Protein AF-0000000080272456 (afdb_homodimer)

Solvent-accessible surface area (backbone atoms only — not comparable to full-atom values): 16401 Å² total; per-residue (Å²): 129,88,60,79,53,85,72,34,62,68,50,50,48,45,56,34,38,53,51,48,50,50,52,50,45,55,60,30,48,78,70,74,44,48,72,68,50,46,54,54,48,49,52,36,72,76,47,64,51,42,34,67,66,54,51,23,65,75,66,70,46,50,69,68,59,46,51,52,45,49,52,51,38,36,74,72,49,28,35,47,78,40,64,33,89,87,44,72,88,38,55,24,37,32,67,32,74,63,33,56,55,41,52,60,54,54,49,49,53,51,51,52,49,50,52,44,41,44,60,96,55,52,74,65,56,50,52,52,50,48,51,51,47,52,51,27,36,50,37,44,53,55,49,54,50,53,53,72,74,100,130,87,61,79,54,84,72,34,63,66,49,50,48,44,56,33,37,54,51,48,51,49,51,51,45,57,61,30,48,78,70,75,45,49,70,70,51,47,54,53,49,50,52,36,72,74,47,62,52,41,34,69,66,54,51,23,66,75,68,71,46,52,68,68,59,47,50,52,45,50,53,52,38,35,75,72,49,27,34,46,79,42,65,34,89,86,44,72,87,39,54,24,39,31,66,31,73,64,33,55,55,42,50,60,54,53,48,49,52,49,50,52,50,50,51,43,42,44,60,95,54,53,72,66,56,47,52,51,50,50,51,50,45,52,53,26,36,51,37,44,53,56,49,54,50,53,54,71,74,100

Structure (mmCIF, N/CA/C/O backbone):
data_AF-0000000080272456-model_v1
#
loop_
_entity.id
_entity.type
_entity.pdbx_description
1 polymer 'HTH marR-type domain-containing protein'
#
loop_
_atom_site.group_PDB
_atom_site.id
_atom_site.type_symbol
_atom_site.label_atom_id
_atom_site.label_alt_id
_atom_site.label_comp_id
_atom_site.label_asym_id
_atom_site.label_entity_id
_atom_site.label_seq_id
_atom_site.pdbx_PDB_ins_code
_atom_site.Cartn_x
_atom_site.Cartn_y
_atom_site.Cartn_z
_atom_site.occupancy
_atom_site.B_iso_or_equiv
_atom_site.auth_seq_id
_atom_site.auth_comp_id
_atom_site.auth_asym_id
_atom_site.auth_atom_id
_atom_site.pdbx_PDB_model_num
ATOM 1 N N . MET A 1 1 ? 12.953 -17.312 -16.797 1 29.25 1 MET A N 1
ATOM 2 C CA . MET A 1 1 ? 11.648 -16.844 -17.281 1 29.25 1 MET A CA 1
ATOM 3 C C . MET A 1 1 ? 11.219 -15.586 -16.531 1 29.25 1 MET A C 1
ATOM 5 O O . MET A 1 1 ? 11.039 -15.602 -15.32 1 29.25 1 MET A O 1
ATOM 9 N N . MET A 1 2 ? 11.773 -14.492 -16.609 1 38.97 2 MET A N 1
ATOM 10 C CA . MET A 1 2 ? 11.617 -13.102 -16.188 1 38.97 2 MET A CA 1
ATOM 11 C C . MET A 1 2 ? 10.141 -12.742 -16.062 1 38.97 2 MET A C 1
ATOM 13 O O . MET A 1 2 ? 9.406 -12.719 -17.047 1 38.97 2 MET A O 1
ATOM 17 N N . GLY A 1 3 ? 9.336 -13.398 -15.172 1 48.38 3 GLY A N 1
ATOM 18 C CA . GLY A 1 3 ? 7.902 -13.57 -14.992 1 48.38 3 GLY A CA 1
ATOM 19 C C . GLY A 1 3 ? 7.109 -12.312 -15.289 1 48.38 3 GLY A C 1
ATOM 20 O O . GLY A 1 3 ? 7.684 -11.234 -15.461 1 48.38 3 GLY A O 1
ATOM 21 N N . ASN A 1 4 ? 5.734 -12.492 -16.078 1 63.94 4 ASN A N 1
ATOM 22 C CA . ASN A 1 4 ? 4.66 -11.656 -16.578 1 63.94 4 ASN A CA 1
ATOM 23 C C . ASN A 1 4 ? 4.371 -10.484 -15.641 1 63.94 4 ASN A C 1
ATOM 25 O O . ASN A 1 4 ? 3.777 -9.484 -16.047 1 63.94 4 ASN A O 1
ATOM 29 N N . GLU A 1 5 ? 5.215 -10.516 -14.594 1 66.88 5 GLU A N 1
ATOM 30 C CA . GLU A 1 5 ? 4.902 -9.477 -13.609 1 66.88 5 GLU A CA 1
ATOM 31 C C . GLU A 1 5 ? 5.477 -8.125 -14.039 1 66.88 5 GLU A C 1
ATOM 33 O O . GLU A 1 5 ? 4.938 -7.078 -13.68 1 66.88 5 GLU A O 1
ATOM 38 N N . GLU A 1 6 ? 6.52 -8.18 -14.852 1 71.25 6 GLU A N 1
ATOM 39 C CA . GLU A 1 6 ? 7.184 -6.961 -15.289 1 71.25 6 GLU A CA 1
ATOM 40 C C . GLU A 1 6 ? 6.281 -6.141 -16.203 1 71.25 6 GLU A C 1
ATOM 42 O O . GLU A 1 6 ? 6.539 -4.957 -16.438 1 71.25 6 GLU A O 1
ATOM 47 N N . MET A 1 7 ? 5.254 -6.797 -16.516 1 77.19 7 MET A N 1
ATOM 48 C CA . MET A 1 7 ? 4.379 -6.094 -17.453 1 77.19 7 MET A CA 1
ATOM 49 C C . MET A 1 7 ? 3.062 -5.715 -16.781 1 77.19 7 MET A C 1
ATOM 51 O O . MET A 1 7 ? 2.186 -5.125 -17.406 1 77.19 7 MET A O 1
ATOM 55 N N . TRP A 1 8 ? 2.986 -6.023 -15.531 1 85.69 8 TRP A N 1
ATOM 56 C CA . TRP A 1 8 ? 1.73 -5.754 -14.836 1 85.69 8 TRP A CA 1
ATOM 57 C C . TRP A 1 8 ? 1.767 -4.395 -14.148 1 85.69 8 TRP A C 1
ATOM 59 O O . TRP A 1 8 ? 2.678 -4.109 -13.367 1 85.69 8 TRP A O 1
ATOM 69 N N . ILE A 1 9 ? 0.787 -3.564 -14.445 1 90.94 9 ILE A N 1
ATOM 70 C CA . ILE A 1 9 ? 0.637 -2.25 -13.828 1 90.94 9 ILE A CA 1
ATOM 71 C C . ILE A 1 9 ? 0.556 -2.398 -12.312 1 90.94 9 ILE A C 1
ATOM 73 O O . ILE A 1 9 ? 1.263 -1.706 -11.578 1 90.94 9 ILE A O 1
ATOM 77 N N . GLY A 1 10 ? -0.283 -3.344 -11.922 1 90.88 10 GLY A N 1
ATOM 78 C CA . GLY A 1 10 ? -0.512 -3.553 -10.5 1 90.88 10 GLY A CA 1
ATOM 79 C C . GLY A 1 10 ? 0.751 -3.906 -9.742 1 90.88 10 GLY A C 1
ATOM 80 O O . GLY A 1 10 ? 0.95 -3.451 -8.609 1 90.88 10 GLY A O 1
ATOM 81 N N . TYR A 1 11 ? 1.575 -4.605 -10.367 1 86.31 11 TYR A N 1
ATOM 82 C CA . TYR A 1 11 ? 2.818 -5.031 -9.734 1 86.31 11 TYR A CA 1
ATOM 83 C C . TYR A 1 11 ? 3.719 -3.834 -9.445 1 86.31 11 TYR A C 1
ATOM 85 O O . TYR A 1 11 ? 4.16 -3.641 -8.312 1 86.31 11 TYR A O 1
ATOM 93 N N . TRP A 1 12 ? 3.936 -3.014 -10.352 1 88.62 12 TRP A N 1
ATOM 94 C CA . TRP A 1 12 ? 4.848 -1.883 -10.219 1 88.62 12 TRP A CA 1
ATOM 95 C C . TRP A 1 12 ? 4.246 -0.801 -9.328 1 88.62 12 TRP A C 1
ATOM 97 O O . TRP A 1 12 ? 4.961 -0.154 -8.555 1 88.62 12 TRP A O 1
ATOM 107 N N . LEU A 1 13 ? 2.975 -0.608 -9.43 1 92.94 13 LEU A N 1
ATOM 108 C CA . LEU A 1 13 ? 2.307 0.329 -8.531 1 92.94 13 LEU A CA 1
ATOM 109 C C . LEU A 1 13 ? 2.49 -0.086 -7.078 1 92.94 13 LEU A C 1
ATOM 111 O O . LEU A 1 13 ? 2.924 0.718 -6.25 1 92.94 13 LEU A O 1
ATOM 115 N N . THR A 1 14 ? 2.225 -1.341 -6.824 1 91 14 THR A N 1
ATOM 116 C CA . THR A 1 14 ? 2.293 -1.853 -5.461 1 91 14 THR A CA 1
ATOM 117 C C . THR A 1 14 ? 3.727 -1.819 -4.941 1 91 14 THR A C 1
ATOM 119 O O . THR A 1 14 ? 3.977 -1.375 -3.818 1 91 14 THR A O 1
ATOM 122 N N . LYS A 1 15 ? 4.629 -2.262 -5.754 1 88.25 15 LYS A N 1
ATOM 123 C CA . LYS A 1 15 ? 6.039 -2.281 -5.371 1 88.25 15 LYS A CA 1
ATOM 124 C C . LYS A 1 15 ? 6.547 -0.875 -5.074 1 88.25 15 LYS A C 1
ATOM 126 O O . LYS A 1 15 ? 7.266 -0.663 -4.094 1 88.25 15 LYS A O 1
ATOM 131 N N . SER A 1 16 ? 6.23 0.117 -5.855 1 91.88 16 SER A N 1
ATOM 132 C CA . SER A 1 16 ? 6.68 1.497 -5.707 1 91.88 16 SER A CA 1
ATOM 133 C C . SER A 1 16 ? 6.07 2.148 -4.473 1 91.88 16 SER A C 1
ATOM 135 O O . SER A 1 16 ? 6.762 2.846 -3.725 1 91.88 16 SER A O 1
ATOM 137 N N . VAL A 1 17 ? 4.797 1.893 -4.258 1 93.38 17 VAL A N 1
ATOM 138 C CA . VAL A 1 17 ? 4.113 2.484 -3.113 1 93.38 17 VAL A CA 1
ATOM 139 C C . VAL A 1 17 ? 4.684 1.912 -1.817 1 93.38 17 VAL A C 1
ATOM 141 O O . VAL A 1 17 ? 4.812 2.625 -0.82 1 93.38 17 VAL A O 1
ATOM 144 N N . ARG A 1 18 ? 4.984 0.665 -1.835 1 89.19 18 ARG A N 1
ATOM 145 C CA . ARG A 1 18 ? 5.59 0.055 -0.656 1 89.19 18 ARG A CA 1
ATOM 146 C C . ARG A 1 18 ? 6.875 0.778 -0.265 1 89.19 18 ARG A C 1
ATOM 148 O O . ARG A 1 18 ? 7.078 1.101 0.907 1 89.19 18 ARG A O 1
ATOM 155 N N . LEU A 1 19 ? 7.652 0.993 -1.223 1 89.19 19 LEU A N 1
ATOM 156 C CA . LEU A 1 19 ? 8.914 1.684 -0.97 1 89.19 19 LEU A CA 1
ATOM 157 C C . LEU A 1 19 ? 8.664 3.135 -0.573 1 89.19 19 LEU A C 1
ATOM 159 O O . LEU A 1 19 ? 9.344 3.668 0.304 1 89.19 19 LEU A O 1
ATOM 163 N N . LEU A 1 20 ? 7.75 3.725 -1.224 1 91.62 20 LEU A N 1
ATOM 164 C CA . LEU A 1 20 ? 7.383 5.105 -0.925 1 91.62 20 LEU A CA 1
ATOM 165 C C . LEU A 1 20 ? 6.949 5.246 0.531 1 91.62 20 LEU A C 1
ATOM 167 O O . LEU A 1 20 ? 7.391 6.168 1.226 1 91.62 20 LEU A O 1
ATOM 171 N N . ASN A 1 21 ? 6.156 4.352 0.953 1 91.06 21 ASN A N 1
ATOM 172 C CA . ASN A 1 21 ? 5.676 4.383 2.33 1 91.06 21 ASN A CA 1
ATOM 173 C C . ASN A 1 21 ? 6.809 4.145 3.324 1 91.06 21 ASN A C 1
ATOM 175 O O . ASN A 1 21 ? 6.848 4.77 4.387 1 91.06 21 ASN A O 1
ATOM 179 N N . LYS A 1 22 ? 7.637 3.309 2.98 1 89.44 22 LYS A N 1
ATOM 180 C CA . LYS A 1 22 ? 8.805 3.094 3.83 1 89.44 22 LYS A CA 1
ATOM 181 C C . LYS A 1 22 ? 9.648 4.363 3.936 1 89.44 22 LYS A C 1
ATOM 183 O O . LYS A 1 22 ? 10.109 4.719 5.023 1 89.44 22 LYS A O 1
ATOM 188 N N . PHE A 1 23 ? 9.875 5 2.82 1 88.94 23 PHE A N 1
ATOM 189 C CA . PHE A 1 23 ? 10.625 6.25 2.77 1 88.94 23 PHE A CA 1
ATOM 190 C C . PHE A 1 23 ? 9.953 7.316 3.631 1 88.94 23 PHE A C 1
ATOM 192 O O . PHE A 1 23 ? 10.625 8.008 4.402 1 88.94 23 PHE A O 1
ATOM 199 N N . HIS A 1 24 ? 8.688 7.363 3.514 1 90.25 24 HIS A N 1
ATOM 200 C CA . HIS A 1 24 ? 7.895 8.305 4.301 1 90.25 24 HIS A CA 1
ATOM 201 C C . HIS A 1 24 ? 8 8 5.793 1 90.25 24 HIS A C 1
ATOM 203 O O . HIS A 1 24 ? 8.258 8.898 6.598 1 90.25 24 HIS A O 1
ATOM 209 N N . ASP A 1 25 ? 7.875 6.777 6.145 1 90.81 25 ASP A N 1
ATOM 210 C CA . ASP A 1 25 ? 7.914 6.352 7.539 1 90.81 25 ASP A CA 1
ATOM 211 C C . ASP A 1 25 ? 9.281 6.633 8.164 1 90.81 25 ASP A C 1
ATOM 213 O O . ASP A 1 25 ? 9.367 7.059 9.32 1 90.81 25 ASP A O 1
ATOM 217 N N . ASN A 1 26 ? 10.25 6.383 7.395 1 89.44 26 ASN A N 1
ATOM 218 C CA . ASN A 1 26 ? 11.602 6.652 7.867 1 89.44 26 ASN A CA 1
ATOM 219 C C . ASN A 1 26 ? 11.797 8.133 8.195 1 89.44 26 ASN A C 1
ATOM 221 O O . ASN A 1 26 ? 12.438 8.469 9.195 1 89.44 26 ASN A O 1
ATOM 225 N N . LYS A 1 27 ? 11.289 8.938 7.406 1 88.56 27 LYS A N 1
ATOM 226 C CA . LYS A 1 27 ? 11.406 10.375 7.633 1 88.56 27 LYS A CA 1
ATOM 227 C C . LYS A 1 27 ? 10.594 10.812 8.844 1 88.56 27 LYS A C 1
ATOM 229 O O . LYS A 1 27 ? 11.016 11.688 9.609 1 88.56 27 LYS A O 1
ATOM 234 N N . LEU A 1 28 ? 9.45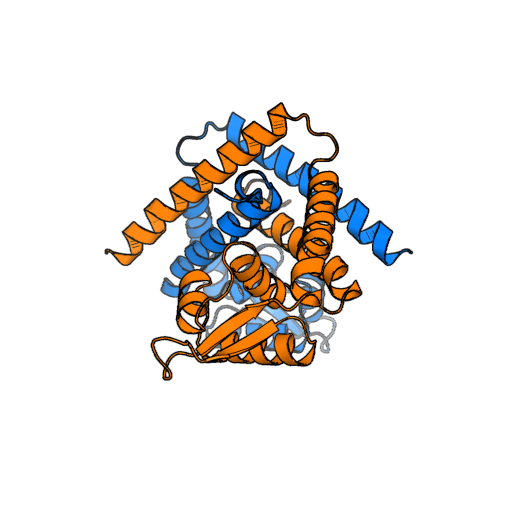3 10.156 9.039 1 90.94 28 LEU A N 1
ATOM 235 C CA . LEU A 1 28 ? 8.586 10.5 10.164 1 90.94 28 LEU A CA 1
ATOM 236 C C . LEU A 1 28 ? 9.188 10.023 11.477 1 90.94 28 LEU A C 1
ATOM 238 O O . LEU A 1 28 ? 8.992 10.656 12.523 1 90.94 28 LEU A O 1
ATOM 242 N N . GLN A 1 29 ? 9.898 8.938 11.359 1 89.12 29 GLN A N 1
ATOM 243 C CA . GLN A 1 29 ? 10.516 8.367 12.555 1 89.12 29 GLN A CA 1
ATOM 244 C C . GLN A 1 29 ? 11.453 9.367 13.227 1 89.12 29 GLN A C 1
ATOM 246 O O . GLN A 1 29 ? 11.531 9.422 14.461 1 89.12 29 GLN A O 1
ATOM 251 N N . LYS A 1 30 ? 12.078 10.094 12.469 1 85.06 30 LYS A N 1
ATOM 252 C CA . LYS A 1 30 ? 12.992 11.102 12.992 1 85.06 30 LYS A CA 1
ATOM 253 C C . LYS A 1 30 ? 12.258 12.109 13.875 1 85.06 30 LYS A C 1
ATOM 255 O O . LYS A 1 30 ? 12.852 12.711 14.766 1 85.06 30 LYS A O 1
ATOM 260 N N . TYR A 1 31 ? 10.984 12.203 13.773 1 85.62 31 TYR A N 1
ATOM 261 C CA . TYR A 1 31 ? 10.188 13.164 14.516 1 85.62 31 TYR A CA 1
ATOM 262 C C . TYR A 1 31 ? 9.234 12.461 15.477 1 85.62 31 TYR A C 1
ATOM 264 O O . TYR A 1 31 ? 8.305 13.078 16 1 85.62 31 TYR A O 1
ATOM 272 N N . ASP A 1 32 ? 9.414 11.211 15.555 1 91.19 32 ASP A N 1
ATOM 273 C CA . ASP A 1 32 ? 8.625 10.375 16.453 1 91.19 32 ASP A CA 1
ATOM 274 C C . ASP A 1 32 ? 7.141 10.422 16.078 1 91.19 32 ASP A C 1
ATOM 276 O O . ASP A 1 32 ? 6.281 10.594 16.938 1 91.19 32 ASP A O 1
ATOM 280 N N . LEU A 1 33 ? 6.801 10.43 14.867 1 93.94 33 LEU A N 1
ATOM 281 C CA . LEU A 1 33 ? 5.445 10.414 14.336 1 93.94 33 LEU A CA 1
ATOM 282 C C . LEU A 1 33 ? 5.223 9.203 13.445 1 93.94 33 LEU A C 1
ATOM 284 O O . LEU A 1 33 ? 6.156 8.719 12.797 1 93.94 33 LEU A O 1
ATOM 288 N N . THR A 1 34 ? 4.023 8.766 13.398 1 92.19 34 THR A N 1
ATOM 289 C CA . THR A 1 34 ? 3.621 7.711 12.477 1 92.19 34 THR A CA 1
ATOM 290 C C . THR A 1 34 ? 2.688 8.266 11.398 1 92.19 34 THR A C 1
ATOM 292 O O . THR A 1 34 ? 2.166 9.375 11.539 1 92.19 34 THR A O 1
ATOM 295 N N . SER A 1 35 ? 2.521 7.418 10.375 1 91.19 35 SER A N 1
ATOM 296 C CA . SER A 1 35 ? 1.635 7.82 9.289 1 91.19 35 SER A CA 1
ATOM 297 C C . SER A 1 35 ? 0.201 7.992 9.773 1 91.19 35 SER A C 1
ATOM 299 O O . SER A 1 35 ? -0.515 8.891 9.32 1 91.19 35 SER A O 1
ATOM 301 N N . SER A 1 36 ? -0.192 7.172 10.656 1 92.38 36 SER A N 1
ATOM 302 C CA . SER A 1 36 ? -1.549 7.258 11.18 1 92.38 36 SER A CA 1
ATOM 303 C C . SER A 1 36 ? -1.742 8.531 12 1 92.38 36 SER A C 1
ATOM 305 O O . SER A 1 36 ? -2.803 9.156 11.945 1 92.38 36 SER A O 1
ATOM 307 N N . GLN A 1 37 ? -0.791 8.82 12.742 1 94.44 37 GLN A N 1
ATOM 308 C CA . GLN A 1 37 ? -0.833 10.062 13.516 1 94.44 37 GLN A CA 1
ATOM 309 C C . GLN A 1 37 ? -0.897 11.281 12.602 1 94.44 37 GLN A C 1
ATOM 311 O O . GLN A 1 37 ? -1.682 12.203 12.836 1 94.44 37 GLN A O 1
ATOM 316 N N . VAL A 1 38 ? -0.11 11.227 11.602 1 92.38 38 VAL A N 1
ATOM 317 C CA . VAL A 1 38 ? -0.076 12.328 10.641 1 92.38 38 VAL A CA 1
ATOM 318 C C . VAL A 1 38 ? -1.427 12.445 9.938 1 92.38 38 VAL A C 1
ATOM 320 O O . VAL A 1 38 ? -1.907 13.547 9.68 1 92.38 38 VAL A O 1
ATOM 323 N N . ALA A 1 39 ? -1.966 11.367 9.633 1 90.88 39 ALA A N 1
ATOM 324 C CA . ALA A 1 39 ? -3.277 11.375 8.992 1 90.88 39 ALA A CA 1
ATOM 325 C C . ALA A 1 39 ? -4.301 12.125 9.836 1 90.88 39 ALA A C 1
ATOM 327 O O . ALA A 1 39 ? -5.094 12.906 9.312 1 90.88 39 ALA A O 1
ATOM 328 N N . VAL A 1 40 ? -4.297 11.883 11.078 1 94.44 40 VAL A N 1
ATOM 329 C CA . VAL A 1 40 ? -5.195 12.57 12 1 94.44 40 VAL A CA 1
ATOM 330 C C . VAL A 1 40 ? -4.875 14.062 12.023 1 94.44 40 VAL A C 1
ATOM 332 O O . VAL A 1 40 ? -5.773 14.898 11.906 1 94.44 40 VAL A O 1
ATOM 335 N N . LEU A 1 41 ? -3.627 14.383 12.172 1 95.25 41 LEU A N 1
ATOM 336 C CA . LEU A 1 41 ? -3.191 15.773 12.211 1 95.25 41 LEU A CA 1
ATOM 337 C C . LEU A 1 41 ? -3.582 16.5 10.93 1 95.25 41 LEU A C 1
ATOM 339 O O . LEU A 1 41 ? -3.971 17.672 10.969 1 95.25 41 LEU A O 1
ATOM 343 N N . GLN A 1 42 ? -3.467 15.844 9.859 1 91.56 42 GLN A N 1
ATOM 344 C CA . GLN A 1 42 ? -3.822 16.438 8.57 1 91.56 42 GLN A CA 1
ATOM 345 C C . GLN A 1 42 ? -5.285 16.875 8.555 1 91.56 42 GLN A C 1
ATOM 347 O O . GLN A 1 42 ? -5.613 17.938 8.008 1 91.56 42 GLN A O 1
ATOM 352 N N . LYS A 1 43 ? -6.102 16.047 9.039 1 92.69 43 LYS A N 1
ATOM 353 C CA . LYS A 1 43 ? -7.516 16.406 9.109 1 92.69 43 LYS A CA 1
ATOM 354 C C . LYS A 1 43 ? -7.723 17.656 9.977 1 92.69 43 LYS A C 1
ATOM 356 O O . LYS A 1 43 ? -8.523 18.531 9.633 1 92.69 43 LYS A O 1
ATOM 361 N N . LEU A 1 44 ? -6.992 17.75 11 1 95.44 44 LEU A N 1
ATOM 362 C CA . LEU A 1 44 ? -7.121 18.875 11.922 1 95.44 44 LEU A CA 1
ATOM 363 C C . LEU A 1 44 ? -6.488 20.125 11.336 1 95.44 44 LEU A C 1
ATOM 365 O O . LEU A 1 44 ? -6.953 21.234 11.602 1 95.44 44 LEU A O 1
ATOM 369 N N . TRP A 1 45 ? -5.387 19.938 10.617 1 92.88 45 TRP A N 1
ATOM 370 C CA . TRP A 1 45 ? -4.77 21.078 9.945 1 92.88 45 TRP A CA 1
ATOM 371 C C . TRP A 1 45 ? -5.73 21.703 8.938 1 92.88 45 TRP A C 1
ATOM 373 O O . TRP A 1 45 ? -5.738 22.922 8.75 1 92.88 45 TRP A O 1
ATOM 383 N N . GLY A 1 46 ? -6.473 20.906 8.32 1 90.62 46 GLY A N 1
ATOM 384 C CA . GLY A 1 46 ? -7.477 21.391 7.391 1 90.62 46 GLY A CA 1
ATOM 385 C C . GLY A 1 46 ? -8.633 22.094 8.07 1 90.62 46 GLY A C 1
ATOM 386 O O . GLY A 1 46 ? -9.055 23.172 7.648 1 90.62 46 GLY A O 1
ATOM 387 N N . GLU A 1 47 ? -9.148 21.406 9 1 92.5 47 GLU A N 1
ATOM 388 C CA . GLU A 1 47 ? -10.242 21.922 9.82 1 92.5 47 GLU A CA 1
ATOM 389 C C . GLU A 1 47 ? -10.078 21.516 11.281 1 92.5 47 GLU A C 1
ATOM 391 O O . GLU A 1 47 ? -10.344 20.359 11.641 1 92.5 47 GLU A O 1
ATOM 396 N N . ASP A 1 48 ? -9.773 22.547 12.094 1 94.31 48 ASP A N 1
ATOM 397 C CA . ASP A 1 48 ? -9.547 22.297 13.516 1 94.31 48 ASP A CA 1
ATOM 398 C C . ASP A 1 48 ? -10.859 22.078 14.258 1 94.31 48 ASP A C 1
ATOM 400 O O . ASP A 1 48 ? -11.922 22.469 13.766 1 94.31 48 ASP A O 1
ATOM 404 N N . GLY A 1 49 ? -10.781 21.328 15.359 1 95.12 49 GLY A N 1
ATOM 405 C CA . GLY A 1 49 ? -11.953 21.172 16.203 1 95.12 49 GLY A CA 1
ATOM 406 C C . GLY A 1 49 ? -12.883 20.062 15.742 1 95.12 49 GLY A C 1
ATOM 407 O O . GLY A 1 49 ? -14.102 20.188 15.859 1 95.12 49 GLY A O 1
ATOM 408 N N . LYS A 1 50 ? -12.375 19.078 15.18 1 95.62 50 LYS A N 1
ATOM 409 C CA . LYS A 1 50 ? -13.188 17.938 14.758 1 95.62 50 LYS A CA 1
ATOM 410 C C . LYS A 1 50 ? -13.492 17.016 15.938 1 95.62 50 LYS A C 1
ATOM 412 O O . LYS A 1 50 ? -12.711 16.938 16.891 1 95.62 50 LYS A O 1
ATOM 417 N N . THR A 1 51 ? -14.648 16.344 15.812 1 95.25 51 THR A N 1
ATOM 418 C CA . THR A 1 51 ? -14.969 15.328 16.812 1 95.25 51 THR A CA 1
ATOM 419 C C . THR A 1 51 ? -14.281 14.008 16.469 1 95.25 51 THR A C 1
ATOM 421 O O . THR A 1 51 ? -13.805 13.812 15.352 1 95.25 51 THR A O 1
ATOM 424 N N . GLN A 1 52 ? -14.164 13.172 17.516 1 94.88 52 GLN A N 1
ATOM 425 C CA . GLN A 1 52 ? -13.602 11.844 17.266 1 94.88 52 GLN A CA 1
ATOM 426 C C . GLN A 1 52 ? -14.391 11.102 16.188 1 94.88 52 GLN A C 1
ATOM 428 O O . GLN A 1 52 ? -13.812 10.422 15.344 1 94.88 52 GLN A O 1
ATOM 433 N N . LYS A 1 53 ? -15.664 11.289 16.188 1 94.31 53 LYS A N 1
ATOM 434 C CA . LYS A 1 53 ? -16.531 10.641 15.211 1 94.31 53 LYS A CA 1
ATOM 435 C C . LYS A 1 53 ? -16.234 11.141 13.797 1 94.31 53 LYS A C 1
ATOM 437 O O . LYS A 1 53 ? -16.156 10.344 12.859 1 94.31 53 LYS A O 1
ATOM 442 N N . GLN A 1 54 ? -16.109 12.359 13.68 1 94.38 54 GLN A N 1
ATOM 443 C CA . GLN A 1 54 ? -15.781 12.938 12.383 1 94.38 54 GLN A CA 1
ATOM 444 C C . GLN A 1 54 ? -14.445 12.414 11.867 1 94.38 54 GLN A C 1
ATOM 446 O O . GLN A 1 54 ? -14.297 12.125 10.68 1 94.38 54 GLN A O 1
ATOM 451 N N . LEU A 1 55 ? -13.516 12.305 12.734 1 95.06 55 LEU A N 1
ATOM 452 C CA . LEU A 1 55 ? -12.203 11.797 12.359 1 95.06 55 LEU A CA 1
ATOM 453 C C . LEU A 1 55 ? -12.289 10.336 11.922 1 95.06 55 LEU A C 1
ATOM 455 O O . LEU A 1 55 ? -11.68 9.945 10.93 1 95.06 55 LEU A O 1
ATOM 459 N N . GLN A 1 56 ? -13.031 9.57 12.641 1 94.19 56 GLN A N 1
ATOM 460 C CA . GLN A 1 56 ? -13.258 8.172 12.297 1 94.19 56 GLN A CA 1
ATOM 461 C C . GLN A 1 56 ? -13.844 8.039 10.891 1 94.19 56 GLN A C 1
ATOM 463 O O . GLN A 1 56 ? -13.352 7.25 10.086 1 94.19 56 GLN A O 1
ATOM 468 N N . GLU A 1 57 ? -14.852 8.82 10.602 1 91.75 57 GLU A N 1
ATOM 469 C CA . GLU A 1 57 ? -15.562 8.766 9.328 1 91.75 57 GLU A CA 1
ATOM 470 C C . GLU A 1 57 ? -14.672 9.227 8.18 1 91.75 57 GLU A C 1
ATOM 472 O O . GLU A 1 57 ? -14.625 8.586 7.125 1 91.75 57 GLU A O 1
ATOM 477 N N . ASN A 1 58 ? -13.969 10.297 8.477 1 88.19 58 ASN A N 1
ATOM 478 C CA . ASN A 1 58 ? -13.102 10.859 7.449 1 88.19 58 ASN A CA 1
ATOM 479 C C . ASN A 1 58 ? -11.953 9.922 7.102 1 88.19 58 ASN A C 1
ATOM 481 O O . ASN A 1 58 ? -11.5 9.875 5.957 1 88.19 58 ASN A O 1
ATOM 485 N N . LEU A 1 59 ? -11.484 9.141 8.055 1 89.44 59 LEU A N 1
ATOM 486 C CA . LEU A 1 59 ? -10.281 8.336 7.859 1 89.44 59 LEU A CA 1
ATOM 487 C C . LEU A 1 59 ? -10.633 6.867 7.656 1 89.44 59 LEU A C 1
ATOM 489 O O . LEU A 1 59 ? -9.773 6.062 7.289 1 89.44 59 LEU A O 1
ATOM 493 N N . GLY A 1 60 ? -11.828 6.574 7.906 1 88.69 60 GLY A N 1
ATOM 494 C CA . GLY A 1 60 ? -12.227 5.18 7.801 1 88.69 60 GLY A CA 1
ATOM 495 C C . GLY A 1 60 ? -11.586 4.297 8.852 1 88.69 60 GLY A C 1
ATOM 496 O O . GLY A 1 60 ? -11.164 3.174 8.555 1 88.69 60 GLY A O 1
ATOM 497 N N . LEU A 1 61 ? -11.453 4.754 9.992 1 91.06 61 LEU A N 1
ATOM 498 C CA . LEU A 1 61 ? -10.828 4.027 11.094 1 91.06 61 LEU A CA 1
ATOM 499 C C . LEU A 1 61 ? -11.859 3.633 12.141 1 91.06 61 LEU A C 1
ATOM 501 O O . LEU A 1 61 ? -12.898 4.289 12.281 1 91.06 61 LEU A O 1
ATOM 505 N N . THR A 1 62 ? -11.547 2.684 12.875 1 92.25 62 THR A N 1
ATOM 506 C CA . THR A 1 62 ? -12.406 2.277 13.977 1 92.25 62 THR A CA 1
ATOM 507 C C . THR A 1 62 ? -12.266 3.24 15.156 1 92.25 62 THR A C 1
ATOM 509 O O . THR A 1 62 ? -11.234 3.91 15.297 1 92.25 62 THR A O 1
ATOM 512 N N . PRO A 1 63 ? -13.258 3.205 15.992 1 93.12 63 PRO A N 1
ATOM 513 C CA . PRO A 1 63 ? -13.18 4.059 17.172 1 93.12 63 PRO A CA 1
ATOM 514 C C . PRO A 1 63 ? -11.961 3.754 18.047 1 93.12 63 PRO A C 1
ATOM 516 O O . PRO A 1 63 ? -11.305 4.672 18.531 1 93.12 63 PRO A O 1
ATOM 519 N N . ALA A 1 64 ? -11.727 2.525 18.188 1 93.5 64 ALA A N 1
ATOM 520 C CA . ALA A 1 64 ? -10.586 2.123 19.016 1 93.5 64 ALA A CA 1
ATOM 521 C C . ALA A 1 64 ? -9.273 2.654 18.438 1 93.5 64 ALA A C 1
ATOM 523 O O . ALA A 1 64 ? -8.422 3.145 19.188 1 93.5 64 ALA A O 1
ATOM 524 N N . SER A 1 65 ? -9.078 2.602 17.109 1 94.06 65 SER A N 1
ATOM 525 C CA . SER A 1 65 ? -7.859 3.064 16.438 1 94.06 65 SER A CA 1
ATOM 526 C C . SER A 1 65 ? -7.688 4.57 16.609 1 94.06 65 SER A C 1
ATOM 528 O O . SER A 1 65 ? -6.598 5.043 16.938 1 94.06 65 SER A O 1
ATOM 530 N N . VAL A 1 66 ? -8.758 5.227 16.406 1 96.19 66 VAL A N 1
ATOM 531 C CA . VAL A 1 66 ? -8.695 6.684 16.484 1 96.19 66 VAL A CA 1
ATOM 532 C C . VAL A 1 66 ? -8.398 7.113 17.922 1 96.19 66 VAL A C 1
ATOM 534 O O . VAL A 1 66 ? -7.578 8.008 18.141 1 96.19 66 VAL A O 1
ATOM 537 N N . SER A 1 67 ? -9.109 6.5 18.859 1 96.44 67 SER A N 1
ATOM 538 C CA . SER A 1 67 ? -8.883 6.84 20.25 1 96.44 67 SER A CA 1
ATOM 539 C C . SER A 1 67 ? -7.414 6.66 20.641 1 96.44 67 SER A C 1
ATOM 541 O O . SER A 1 67 ? -6.832 7.516 21.312 1 96.44 67 SER A O 1
ATOM 543 N N . GLY A 1 68 ? -6.895 5.57 20.219 1 97.31 68 GLY A N 1
ATOM 544 C CA . GLY A 1 68 ? -5.488 5.312 20.484 1 97.31 68 GLY A CA 1
ATOM 545 C C . GLY A 1 68 ? -4.562 6.355 19.891 1 97.31 68 GLY A C 1
ATOM 546 O O . GLY A 1 68 ? -3.625 6.809 20.562 1 97.31 68 GLY A O 1
ATOM 547 N N . ILE A 1 69 ? -4.777 6.742 18.766 1 97.44 69 ILE A N 1
ATOM 548 C CA . ILE A 1 69 ? -3.961 7.738 18.078 1 97.44 69 ILE A CA 1
ATOM 549 C C . ILE A 1 69 ? -4.098 9.086 18.781 1 97.44 69 ILE A C 1
ATOM 551 O O . ILE A 1 69 ? -3.105 9.781 19 1 97.44 69 ILE A O 1
ATOM 555 N N . LEU A 1 70 ? -5.309 9.359 19.125 1 97.5 70 LEU A N 1
ATOM 556 C CA . LEU A 1 70 ? -5.562 10.633 19.781 1 97.5 70 LEU A CA 1
ATOM 557 C C . LEU A 1 70 ? -4.871 10.695 21.141 1 97.5 70 LEU A C 1
ATOM 559 O O . LEU A 1 70 ? -4.305 11.727 21.5 1 97.5 70 LEU A O 1
ATOM 563 N N . ASP A 1 71 ? -4.973 9.625 21.844 1 97.75 71 ASP A N 1
ATOM 564 C CA . ASP A 1 71 ? -4.297 9.562 23.141 1 97.75 71 ASP A CA 1
ATOM 565 C C . ASP A 1 71 ? -2.797 9.797 22.984 1 97.75 71 ASP A C 1
ATOM 567 O O . ASP A 1 71 ? -2.197 10.555 23.766 1 97.75 71 ASP A O 1
ATOM 571 N N . THR A 1 72 ? -2.248 9.242 22.031 1 97.44 72 THR A N 1
ATOM 572 C CA . THR A 1 72 ? -0.82 9.383 21.766 1 97.44 72 THR A CA 1
ATOM 573 C C . THR A 1 72 ? -0.475 10.828 21.406 1 97.44 72 THR A C 1
ATOM 575 O O . THR A 1 72 ? 0.501 11.383 21.922 1 97.44 72 THR A O 1
ATOM 578 N N . LEU A 1 73 ? -1.231 11.398 20.562 1 97.56 73 LEU A N 1
ATOM 579 C CA . LEU A 1 73 ? -0.992 12.766 20.109 1 97.56 73 LEU A CA 1
ATOM 580 C C . LEU A 1 73 ? -1.162 13.758 21.25 1 97.56 73 LEU A C 1
ATOM 582 O O . LEU A 1 73 ? -0.427 14.742 21.344 1 97.56 73 LEU A O 1
ATOM 586 N N . ALA A 1 74 ? -2.137 13.461 22.094 1 97.5 74 ALA A N 1
ATOM 587 C CA . ALA A 1 74 ? -2.342 14.305 23.266 1 97.5 74 ALA A CA 1
ATOM 588 C C . ALA A 1 74 ? -1.159 14.211 24.234 1 97.5 74 ALA A C 1
ATOM 590 O O . ALA A 1 74 ? -0.695 15.219 24.766 1 97.5 74 ALA A O 1
ATOM 591 N N . ASN A 1 75 ? -0.76 13.016 24.422 1 97.31 75 ASN A N 1
ATOM 592 C CA . ASN A 1 75 ? 0.388 12.789 25.297 1 97.31 75 ASN A CA 1
ATOM 593 C C . ASN A 1 75 ? 1.638 13.492 24.766 1 97.31 75 ASN A C 1
ATOM 595 O O . ASN A 1 75 ? 2.469 13.953 25.547 1 97.31 75 ASN A O 1
ATOM 599 N N . LYS A 1 76 ? 1.761 13.656 23.484 1 96.06 76 LYS A N 1
ATOM 600 C CA . LYS A 1 76 ? 2.904 14.312 22.859 1 96.06 76 LYS A CA 1
ATOM 601 C C . LYS A 1 76 ? 2.727 15.828 22.859 1 96.06 76 LYS A C 1
ATOM 603 O O . LYS A 1 76 ? 3.639 16.562 22.469 1 96.06 76 LYS A O 1
ATOM 608 N N . GLY A 1 77 ? 1.516 16.219 23.234 1 96.62 77 GLY A N 1
ATOM 609 C CA . GLY A 1 77 ? 1.25 17.641 23.359 1 96.62 77 GLY A CA 1
ATOM 610 C C . GLY A 1 77 ? 0.861 18.281 22.047 1 96.62 77 GLY A C 1
ATOM 611 O O . GLY A 1 77 ? 0.992 19.5 21.875 1 96.62 77 GLY A O 1
ATOM 612 N N . PHE A 1 78 ? 0.368 17.531 21.062 1 97.19 78 PHE A N 1
ATOM 613 C CA . PHE A 1 78 ? 0.079 18.078 19.734 1 97.19 78 PHE A CA 1
ATOM 614 C C . PHE A 1 78 ? -1.394 18.438 19.609 1 97.19 78 PHE A C 1
ATOM 616 O O . PHE A 1 78 ? -1.768 19.234 18.734 1 97.19 78 PHE A O 1
ATOM 623 N N . ILE A 1 79 ? -2.188 17.797 20.438 1 98.06 79 ILE A N 1
ATOM 624 C CA . ILE A 1 79 ? -3.615 18.094 20.406 1 98.06 79 ILE A CA 1
ATOM 625 C C . ILE A 1 79 ? -4.164 18.188 21.828 1 98.06 79 ILE A C 1
ATOM 627 O O . ILE A 1 79 ? -3.492 17.797 22.781 1 98.06 79 ILE A O 1
ATOM 631 N N . VAL A 1 80 ? -5.359 18.75 21.953 1 97.56 80 VAL A N 1
ATOM 632 C CA . VAL A 1 80 ? -6.098 18.812 23.219 1 97.56 80 VAL A CA 1
ATOM 633 C C . VAL A 1 80 ? -7.574 18.516 22.953 1 97.56 80 VAL A C 1
ATOM 635 O O . VAL A 1 80 ? -8.102 18.844 21.891 1 97.56 80 VAL A O 1
ATOM 638 N N . ARG A 1 81 ? -8.18 17.891 23.891 1 95.25 81 ARG A N 1
ATOM 639 C CA . ARG A 1 81 ? -9.617 17.656 23.844 1 95.25 81 ARG A CA 1
ATOM 640 C C . ARG A 1 81 ? -10.367 18.703 24.656 1 95.25 81 ARG A C 1
ATOM 642 O O . ARG A 1 81 ? -9.984 19.031 25.781 1 95.25 81 ARG A O 1
ATOM 649 N N . LYS A 1 82 ? -11.32 19.234 24.031 1 94.12 82 LYS A N 1
ATOM 650 C CA . LYS A 1 82 ? -12.125 20.234 24.734 1 94.12 82 LYS A CA 1
ATOM 651 C C . LYS A 1 82 ? -13.617 19.953 24.594 1 94.12 82 LYS A C 1
ATOM 653 O O . LYS A 1 82 ? -14.062 19.516 23.531 1 94.12 82 LYS A O 1
ATOM 658 N N . HIS A 1 83 ? -14.32 20.281 25.609 1 90.56 83 HIS A N 1
ATOM 659 C CA . HIS A 1 83 ? -15.773 20.156 25.562 1 90.56 83 HIS A CA 1
ATOM 660 C C . HIS A 1 83 ? -16.375 21.25 24.672 1 90.56 83 HIS A C 1
ATOM 662 O O . HIS A 1 83 ? -15.93 22.391 24.688 1 90.56 83 HIS A O 1
ATOM 668 N N . ASP A 1 84 ? -17.328 20.797 23.906 1 83.62 84 ASP A N 1
ATOM 669 C CA . ASP A 1 84 ? -18.047 21.75 23.078 1 83.62 84 ASP A CA 1
ATOM 670 C C . ASP A 1 84 ? -18.844 22.719 23.922 1 83.62 84 ASP A C 1
ATOM 672 O O . ASP A 1 84 ? -19.453 22.328 24.922 1 83.62 84 ASP A O 1
ATOM 676 N N . GLU A 1 85 ? -18.719 24 23.578 1 80.19 85 GLU A N 1
ATOM 677 C CA . GLU A 1 85 ? -19.391 25.047 24.328 1 80.19 85 GLU A CA 1
ATOM 678 C C . GLU A 1 85 ? -20.906 24.922 24.234 1 80.19 85 GLU A C 1
ATOM 680 O O . GLU A 1 85 ? -21.625 25.266 25.172 1 80.19 85 GLU A O 1
ATOM 685 N N . ILE A 1 86 ? -21.359 24.484 23.141 1 83.69 86 ILE A N 1
ATOM 686 C CA . ILE A 1 86 ? -22.797 24.422 22.859 1 83.69 86 ILE A CA 1
ATOM 687 C C . ILE A 1 86 ? -23.359 23.109 23.359 1 83.69 86 ILE A C 1
ATOM 689 O O . ILE A 1 86 ? -24.422 23.078 23.984 1 83.69 86 ILE A O 1
ATOM 693 N N . ASP A 1 87 ? -22.688 22.078 23.078 1 83.69 87 ASP A N 1
ATOM 694 C CA . ASP A 1 87 ? -23.094 20.75 23.5 1 83.69 87 ASP A CA 1
ATOM 695 C C . ASP A 1 87 ? -22.016 20.094 24.375 1 83.69 87 ASP A C 1
ATOM 697 O O . ASP A 1 87 ? -21.016 19.594 23.859 1 83.69 87 ASP A O 1
ATOM 701 N N . SER A 1 88 ? -22.203 20.141 25.641 1 80.69 88 SER A N 1
ATOM 702 C CA . SER A 1 88 ? -21.219 19.672 26.609 1 80.69 88 SER A CA 1
ATOM 703 C C . SER A 1 88 ? -20.938 18.188 26.438 1 80.69 88 SER A C 1
ATOM 705 O O . SER A 1 88 ? -19.922 17.672 26.922 1 80.69 88 SER A O 1
ATOM 707 N N . ARG A 1 89 ? -21.75 17.5 25.703 1 82.06 89 ARG A N 1
ATOM 708 C CA . ARG A 1 89 ? -21.562 16.062 25.516 1 82.06 89 ARG A CA 1
ATOM 709 C C . ARG A 1 89 ? -20.609 15.766 24.359 1 82.06 89 ARG A C 1
ATOM 711 O O . ARG A 1 89 ? -20.125 14.641 24.219 1 82.06 89 ARG A O 1
ATOM 718 N N . VAL A 1 90 ? -20.391 16.891 23.734 1 87.62 90 VAL A N 1
ATOM 719 C CA . VAL A 1 90 ? -19.531 16.703 22.562 1 87.62 90 VAL A CA 1
ATOM 720 C C . VAL A 1 90 ? -18.109 17.156 22.875 1 87.62 90 VAL A C 1
ATOM 722 O O . VAL A 1 90 ? -17.906 18.25 23.391 1 87.62 90 VAL A O 1
ATOM 725 N N . ASN A 1 91 ? -17.203 16.219 22.703 1 91.88 91 ASN A N 1
ATOM 726 C CA . ASN A 1 91 ? -15.789 16.562 22.828 1 91.88 91 ASN A CA 1
ATOM 727 C C . ASN A 1 91 ? -15.156 16.812 21.453 1 91.88 91 ASN A C 1
ATOM 729 O O . ASN A 1 91 ? -15.367 16.047 20.516 1 91.88 91 ASN A O 1
ATOM 733 N N . ARG A 1 92 ? -14.469 17.922 21.375 1 96 92 ARG A N 1
ATOM 734 C CA . ARG A 1 92 ? -13.789 18.266 20.125 1 96 92 ARG A CA 1
ATOM 735 C C . ARG A 1 92 ? -12.273 18.234 20.297 1 96 92 ARG A C 1
ATOM 737 O O . ARG A 1 92 ? -11.766 18.453 21.406 1 96 92 ARG A O 1
ATOM 744 N N . ILE A 1 93 ? -11.625 17.953 19.234 1 97.38 93 ILE A N 1
ATOM 745 C CA . ILE A 1 93 ? -10.172 17.828 19.219 1 97.38 93 ILE A CA 1
ATOM 746 C C . ILE A 1 93 ? -9.555 19.062 18.547 1 97.38 93 ILE A C 1
ATOM 748 O O . ILE A 1 93 ? -9.883 19.375 17.406 1 97.38 93 ILE A O 1
ATOM 752 N N . TYR A 1 94 ? -8.672 19.719 19.297 1 97.25 94 TYR A N 1
ATOM 753 C CA . TYR A 1 94 ? -8.031 20.922 18.781 1 97.25 94 TYR A CA 1
ATOM 754 C C . TYR A 1 94 ? -6.516 20.75 18.734 1 97.25 94 TYR A C 1
ATOM 756 O O . TYR A 1 94 ? -5.941 20.031 19.562 1 97.25 94 TYR A O 1
ATOM 764 N N . LEU A 1 95 ? -5.973 21.453 17.781 1 97.75 95 LEU A N 1
ATOM 765 C CA . LEU A 1 95 ? -4.52 21.5 17.703 1 97.75 95 LEU A CA 1
ATOM 766 C C . LEU A 1 95 ? -3.945 22.422 18.781 1 97.75 95 LEU A C 1
ATOM 768 O O . LEU A 1 95 ? -4.52 23.469 19.078 1 97.75 95 LEU A O 1
ATOM 772 N N . THR A 1 96 ? -2.822 22.016 19.359 1 97.56 96 THR A N 1
ATOM 773 C CA . THR A 1 96 ? -1.999 22.953 20.125 1 97.56 96 THR A CA 1
ATOM 774 C C . THR A 1 96 ? -1.107 23.766 19.188 1 97.56 96 THR A C 1
ATOM 776 O O . THR A 1 96 ? -1.12 23.562 17.969 1 97.56 96 THR A O 1
ATOM 779 N N . LEU A 1 97 ? -0.331 24.734 19.766 1 96 97 LEU A N 1
ATOM 780 C CA . LEU A 1 97 ? 0.633 25.484 18.969 1 96 97 LEU A CA 1
ATOM 781 C C . LEU A 1 97 ? 1.688 24.562 18.375 1 96 97 LEU A C 1
ATOM 783 O O . LEU A 1 97 ? 2.064 24.703 17.203 1 96 97 LEU A O 1
ATOM 787 N N . GLU A 1 98 ? 2.039 23.594 19.172 1 94.88 98 GLU A N 1
ATOM 788 C CA . GLU A 1 98 ? 3.035 22.641 18.719 1 94.88 98 GLU A CA 1
ATOM 789 C C . GLU A 1 98 ? 2.48 21.75 17.609 1 94.88 98 GLU A C 1
ATOM 791 O O . GLU A 1 98 ? 3.186 21.438 16.641 1 94.88 98 GLU A O 1
ATOM 796 N N . GLY A 1 99 ? 1.205 21.391 17.75 1 95.25 99 GLY A N 1
ATOM 797 C CA . GLY A 1 99 ? 0.558 20.594 16.719 1 95.25 99 GLY A CA 1
ATOM 798 C C . GLY A 1 99 ? 0.405 21.328 15.406 1 95.25 99 GLY A C 1
ATOM 799 O O . GLY A 1 99 ? 0.573 20.734 14.336 1 95.25 99 GLY A O 1
ATOM 800 N N . ALA A 1 100 ? 0.193 22.594 15.516 1 94.94 100 ALA A N 1
ATOM 801 C CA . ALA A 1 100 ? 0.042 23.422 14.32 1 94.94 100 ALA A CA 1
ATOM 802 C C . ALA A 1 100 ? 1.379 23.609 13.609 1 94.94 100 ALA A C 1
ATOM 804 O O . ALA A 1 100 ? 1.438 23.609 12.383 1 94.94 100 ALA A O 1
ATOM 805 N N . LYS A 1 101 ? 2.416 23.688 14.359 1 92.69 101 LYS A N 1
ATOM 806 C CA . LYS A 1 101 ? 3.752 23.891 13.812 1 92.69 101 LYS A CA 1
ATOM 807 C C . LYS A 1 101 ? 4.219 22.672 13.031 1 92.69 101 LYS A C 1
ATOM 809 O O . LYS A 1 101 ? 5.02 22.797 12.102 1 92.69 101 LYS A O 1
ATOM 814 N N . LEU A 1 102 ? 3.67 21.562 13.359 1 92.88 102 LEU A N 1
ATOM 815 C CA . LEU A 1 102 ? 4.074 20.328 12.719 1 92.88 102 LEU A CA 1
ATOM 816 C C . LEU A 1 102 ? 3.65 20.297 11.25 1 92.88 102 LEU A C 1
ATOM 818 O O . LEU A 1 102 ? 4.227 19.562 10.445 1 92.88 102 LEU A O 1
ATOM 822 N N . GLU A 1 103 ? 2.664 21.078 10.961 1 91.88 103 GLU A N 1
ATOM 823 C CA . GLU A 1 103 ? 2.162 21.094 9.586 1 91.88 103 GLU A CA 1
ATOM 824 C C . GLU A 1 103 ? 3.275 21.438 8.602 1 91.88 103 GLU A C 1
ATOM 826 O O . GLU A 1 103 ? 3.432 20.75 7.582 1 91.88 103 GLU A O 1
ATOM 831 N N . LYS A 1 104 ? 4.008 22.438 8.961 1 90.69 104 LYS A N 1
ATOM 832 C CA . LYS A 1 104 ? 5.09 22.859 8.07 1 90.69 104 LYS A CA 1
ATOM 833 C C . LYS A 1 104 ? 6.141 21.766 7.926 1 90.69 104 LYS A C 1
ATOM 835 O O . LYS A 1 104 ? 6.66 21.547 6.832 1 90.69 104 LYS A O 1
ATOM 840 N N . LEU A 1 105 ? 6.395 21.156 9.023 1 89.44 105 LEU A N 1
ATOM 841 C CA . LEU A 1 105 ? 7.371 20.062 9.016 1 89.44 105 LEU A CA 1
ATOM 842 C C . LEU A 1 105 ? 6.898 18.922 8.125 1 89.44 105 LEU A C 1
ATOM 844 O O . LEU A 1 105 ? 7.66 18.422 7.301 1 89.44 105 LEU A O 1
ATOM 848 N N . CYS A 1 106 ? 5.699 18.516 8.297 1 89.62 106 CYS A N 1
ATOM 849 C CA . CYS A 1 106 ? 5.16 17.406 7.531 1 89.62 106 CYS A CA 1
ATOM 850 C C . CYS A 1 106 ? 5.062 17.75 6.051 1 89.62 106 CYS A C 1
ATOM 852 O O . CYS A 1 106 ? 5.336 16.906 5.191 1 89.62 106 CYS A O 1
ATOM 854 N N . HIS A 1 107 ? 4.777 18.953 5.773 1 87.94 107 HIS A N 1
ATOM 855 C CA . HIS A 1 107 ? 4.754 19.406 4.383 1 87.94 107 HIS A CA 1
ATOM 856 C C . HIS A 1 107 ? 6.152 19.375 3.773 1 87.94 107 HIS A C 1
ATOM 858 O O . HIS A 1 107 ? 6.312 19.062 2.592 1 87.94 107 HIS A O 1
ATOM 864 N N . GLY A 1 108 ? 7.105 19.766 4.582 1 89.81 108 GLY A N 1
ATOM 865 C CA . GLY A 1 108 ? 8.484 19.672 4.137 1 89.81 108 GLY A CA 1
ATOM 866 C C . GLY A 1 108 ? 8.906 18.266 3.779 1 89.81 108 GLY A C 1
ATOM 867 O O . GLY A 1 108 ? 9.594 18.047 2.777 1 89.81 108 GLY A O 1
ATOM 868 N N . ILE A 1 109 ? 8.484 17.359 4.551 1 89.38 109 ILE A N 1
ATOM 869 C CA . ILE A 1 109 ? 8.789 15.953 4.297 1 89.38 109 ILE A CA 1
ATOM 870 C C . ILE A 1 109 ? 8.148 15.516 2.984 1 89.38 109 ILE A C 1
ATOM 872 O O . ILE A 1 109 ? 8.797 14.875 2.152 1 89.38 109 ILE A O 1
ATOM 876 N N . ILE A 1 110 ? 6.91 15.906 2.793 1 88.5 110 ILE A N 1
ATOM 877 C CA . ILE A 1 110 ? 6.188 15.547 1.58 1 88.5 110 ILE A CA 1
ATOM 878 C C . ILE A 1 110 ? 6.883 16.156 0.363 1 88.5 110 ILE A C 1
ATOM 880 O O . ILE A 1 110 ? 7.078 15.477 -0.649 1 88.5 110 ILE A O 1
ATOM 884 N N . ASN A 1 111 ? 7.234 17.344 0.518 1 89.81 111 ASN A N 1
ATOM 885 C CA . ASN A 1 111 ? 7.918 18.016 -0.582 1 89.81 111 ASN A CA 1
ATOM 886 C C . ASN A 1 111 ? 9.219 17.312 -0.946 1 89.81 111 ASN A C 1
ATOM 888 O O . ASN A 1 111 ? 9.547 17.172 -2.125 1 89.81 111 ASN A O 1
ATOM 892 N N . GLU A 1 112 ? 9.938 16.906 -0.004 1 90.62 112 GLU A N 1
ATOM 893 C CA . GLU A 1 112 ? 11.188 16.188 -0.237 1 90.62 112 GLU A CA 1
ATOM 894 C C . GLU A 1 112 ? 10.93 14.867 -0.948 1 90.62 112 GLU A C 1
ATOM 896 O O . GLU A 1 112 ? 11.672 14.492 -1.865 1 90.62 112 GLU A O 1
ATOM 901 N N . ILE A 1 113 ? 9.977 14.227 -0.516 1 90.19 113 ILE A N 1
ATOM 902 C CA . ILE A 1 113 ? 9.625 12.945 -1.111 1 90.19 113 ILE A CA 1
ATOM 903 C C . ILE A 1 113 ? 9.203 13.148 -2.564 1 90.19 113 ILE A C 1
ATOM 905 O O . ILE A 1 113 ? 9.664 12.438 -3.457 1 90.19 113 ILE A O 1
ATOM 909 N N . GLU A 1 114 ? 8.344 14.102 -2.771 1 92.69 114 GLU A N 1
ATOM 910 C CA . GLU A 1 114 ? 7.871 14.406 -4.121 1 92.69 114 GLU A CA 1
ATOM 911 C C . GLU A 1 114 ? 9.031 14.766 -5.043 1 92.69 114 GLU A C 1
ATOM 913 O O . GLU A 1 114 ? 9.062 14.344 -6.203 1 92.69 114 GLU A O 1
ATOM 918 N N . LYS A 1 115 ? 9.938 15.516 -4.508 1 92.88 115 LYS A N 1
ATOM 919 C CA . LYS A 1 115 ? 11.117 15.883 -5.285 1 92.88 115 LYS A CA 1
ATOM 920 C C . LYS A 1 115 ? 11.938 14.648 -5.652 1 92.88 115 LYS A C 1
ATOM 922 O O . LYS A 1 115 ? 12.414 14.523 -6.781 1 92.88 115 LYS A O 1
ATOM 927 N N . THR A 1 116 ? 12.078 13.773 -4.754 1 93.19 116 THR A N 1
ATOM 928 C CA . THR A 1 116 ? 12.844 12.547 -4.973 1 93.19 116 THR A CA 1
ATOM 929 C C . THR A 1 116 ? 12.172 11.672 -6.031 1 93.19 116 THR A C 1
ATOM 931 O O . THR A 1 116 ? 12.82 11.25 -6.992 1 93.19 116 THR A O 1
ATOM 934 N N . ILE A 1 117 ? 10.883 11.484 -5.887 1 93.25 117 ILE A N 1
ATOM 935 C CA . ILE A 1 117 ? 10.164 10.547 -6.746 1 93.25 117 ILE A CA 1
ATOM 936 C C . ILE A 1 117 ? 10.039 11.133 -8.148 1 93.25 117 ILE A C 1
ATOM 938 O O . ILE A 1 117 ? 10.023 10.391 -9.141 1 93.25 117 ILE A O 1
ATOM 942 N N . SER A 1 118 ? 10.039 12.445 -8.25 1 94.31 118 SER A N 1
ATOM 943 C CA . SER A 1 118 ? 9.812 13.094 -9.531 1 94.31 118 SER A CA 1
ATOM 944 C C . SER A 1 118 ? 11.133 13.453 -10.211 1 94.31 118 SER A C 1
ATOM 946 O O . SER A 1 118 ? 11.141 14.109 -11.258 1 94.31 118 SER A O 1
ATOM 948 N N . ASP A 1 119 ? 12.188 13.055 -9.602 1 94.81 119 ASP A N 1
ATOM 949 C CA . ASP A 1 119 ? 13.492 13.359 -10.188 1 94.81 119 ASP A CA 1
ATOM 950 C C . ASP A 1 119 ? 13.578 12.867 -11.633 1 94.81 119 ASP A C 1
ATOM 952 O O . ASP A 1 119 ? 13.242 11.719 -11.922 1 94.81 119 ASP A O 1
ATOM 956 N N . GLY A 1 120 ? 13.969 13.758 -12.555 1 95.44 120 GLY A N 1
ATOM 957 C CA . GLY A 1 120 ? 14.14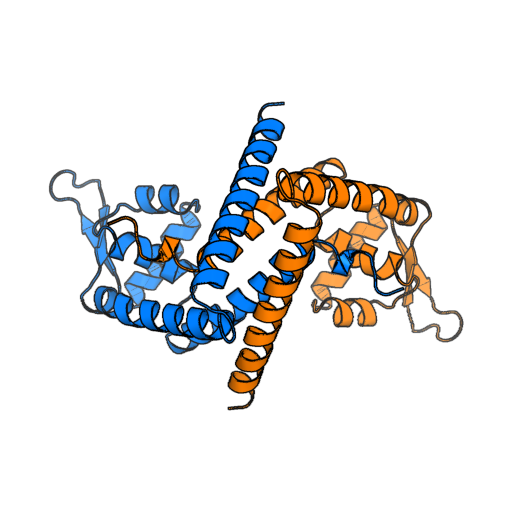1 13.398 -13.953 1 95.44 120 GLY A CA 1
ATOM 958 C C . GLY A 1 120 ? 12.859 13.539 -14.758 1 95.44 120 GLY A C 1
ATOM 959 O O . GLY A 1 120 ? 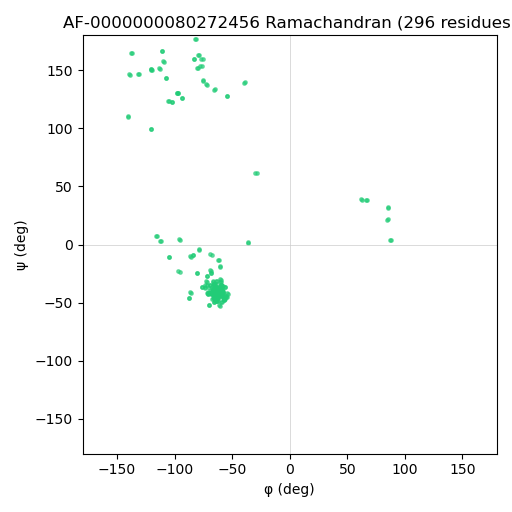12.82 13.18 -15.938 1 95.44 120 GLY A O 1
ATOM 960 N N . PHE A 1 121 ? 11.844 14.016 -14.141 1 96.56 121 PHE A N 1
ATOM 961 C CA . PHE A 1 121 ? 10.586 14.234 -14.836 1 96.56 121 PHE A CA 1
ATOM 962 C C . PHE A 1 121 ? 10.328 15.719 -15.055 1 96.56 121 PHE A C 1
ATOM 964 O O . PHE A 1 121 ? 10.672 16.547 -14.203 1 96.56 121 PHE A O 1
ATOM 971 N N . THR A 1 122 ? 9.742 16.047 -16.188 1 96 122 THR A N 1
ATOM 972 C CA . THR A 1 122 ? 9.258 17.406 -16.406 1 96 122 THR A CA 1
ATOM 973 C C . THR A 1 122 ? 7.922 17.609 -15.703 1 96 122 THR A C 1
ATOM 975 O O . THR A 1 122 ? 7.23 16.656 -15.367 1 96 122 THR A O 1
ATOM 978 N N . CYS A 1 123 ? 7.586 18.844 -15.547 1 93.19 123 CYS A N 1
ATOM 979 C CA . CYS A 1 123 ? 6.305 19.172 -14.93 1 93.19 123 CYS A CA 1
ATOM 980 C C . CYS A 1 123 ? 5.148 18.594 -15.742 1 93.19 123 CYS A C 1
ATOM 982 O O . CYS A 1 123 ? 4.164 18.125 -15.172 1 93.19 123 CYS A O 1
ATOM 984 N N . ASP A 1 124 ? 5.312 18.578 -16.984 1 95.31 124 ASP A N 1
ATOM 985 C CA . ASP A 1 124 ? 4.266 18.062 -17.859 1 95.31 124 ASP A CA 1
ATOM 986 C C . ASP A 1 124 ? 4.129 16.547 -17.719 1 95.31 124 ASP A C 1
ATOM 988 O O . ASP A 1 124 ? 3.018 16.016 -17.703 1 95.31 124 ASP A O 1
ATOM 992 N N . GLU A 1 125 ? 5.219 15.891 -17.641 1 95.38 125 GLU A N 1
ATOM 993 C CA . GLU A 1 125 ? 5.203 14.445 -17.453 1 95.38 125 GLU A CA 1
ATOM 994 C C . GLU A 1 125 ? 4.52 14.062 -16.141 1 95.38 125 GLU A C 1
ATOM 996 O O . GLU A 1 125 ? 3.748 13.102 -16.094 1 95.38 125 GLU A O 1
ATOM 1001 N N . ILE A 1 126 ? 4.75 14.898 -15.133 1 94.38 126 ILE A N 1
ATOM 1002 C CA . ILE A 1 126 ? 4.172 14.633 -13.82 1 94.38 126 ILE A CA 1
ATOM 1003 C C . ILE A 1 126 ? 2.658 14.828 -13.875 1 94.38 126 ILE A C 1
ATOM 1005 O O . ILE A 1 126 ? 1.903 14.016 -13.336 1 94.38 126 ILE A O 1
ATOM 1009 N N . LYS A 1 127 ? 2.266 15.805 -14.523 1 94.06 127 LYS A N 1
ATOM 1010 C CA . LYS A 1 127 ? 0.835 16.062 -14.656 1 94.06 127 LYS A CA 1
ATOM 1011 C C . LYS A 1 127 ? 0.132 14.922 -15.383 1 94.06 127 LYS A C 1
ATOM 1013 O O . LYS A 1 127 ? -0.958 14.5 -14.984 1 94.06 127 LYS A O 1
ATOM 1018 N N . ILE A 1 128 ? 0.741 14.445 -16.422 1 95.31 128 ILE A N 1
ATOM 1019 C CA . ILE A 1 128 ? 0.188 13.32 -17.188 1 95.31 128 ILE A CA 1
ATOM 1020 C C . ILE A 1 128 ? 0.13 12.078 -16.297 1 95.31 128 ILE A C 1
ATOM 1022 O O . ILE A 1 128 ? -0.877 11.367 -16.281 1 95.31 128 ILE A O 1
ATOM 1026 N N . PHE A 1 129 ? 1.17 11.891 -15.555 1 95.88 129 PHE A N 1
ATOM 1027 C CA . PHE A 1 129 ? 1.246 10.719 -14.688 1 95.88 129 PHE A CA 1
ATOM 1028 C C . PHE A 1 129 ? 0.135 10.75 -13.641 1 95.88 129 PHE A C 1
ATOM 1030 O O . PHE A 1 129 ? -0.543 9.742 -13.43 1 95.88 129 PHE A O 1
ATOM 1037 N N . ILE A 1 130 ? -0.037 11.875 -13.039 1 94.88 130 ILE A N 1
ATOM 1038 C CA . ILE A 1 130 ? -1.074 12.031 -12.023 1 94.88 130 ILE A CA 1
ATOM 1039 C C . ILE A 1 130 ? -2.449 11.836 -12.656 1 94.88 130 ILE A C 1
ATOM 1041 O O . ILE A 1 130 ? -3.307 11.141 -12.102 1 94.88 130 ILE A O 1
ATOM 1045 N N . ALA A 1 131 ? -2.635 12.352 -13.82 1 95.38 131 ALA A N 1
ATOM 1046 C CA . ALA A 1 131 ? -3.908 12.211 -14.523 1 95.38 131 ALA A CA 1
ATOM 1047 C C . ALA A 1 131 ? -4.203 10.742 -14.828 1 95.38 131 ALA A C 1
ATOM 1049 O O . ALA A 1 131 ? -5.34 10.289 -14.68 1 95.38 131 ALA A O 1
ATOM 1050 N N . TRP A 1 132 ? -3.223 10.047 -15.297 1 96.25 132 TRP A N 1
ATOM 1051 C CA . TRP A 1 132 ? -3.385 8.633 -15.609 1 96.25 132 TRP A CA 1
ATOM 1052 C C . TRP A 1 132 ? -3.648 7.82 -14.352 1 96.25 132 TRP A C 1
ATOM 1054 O O . TRP A 1 132 ? -4.465 6.898 -14.359 1 96.25 132 TRP A O 1
ATOM 1064 N N . THR A 1 133 ? -2.957 8.133 -13.242 1 95.94 133 THR A N 1
ATOM 1065 C CA . THR A 1 133 ? -3.191 7.457 -11.969 1 95.94 133 THR A CA 1
ATOM 1066 C C . THR A 1 133 ? -4.625 7.672 -11.5 1 95.94 133 THR A C 1
ATOM 1068 O O . THR A 1 133 ? -5.285 6.73 -11.047 1 95.94 133 THR A O 1
ATOM 1071 N N . LYS A 1 134 ? -5.113 8.875 -11.672 1 94.06 134 LYS A N 1
ATOM 1072 C CA . LYS A 1 134 ? -6.496 9.195 -11.312 1 94.06 134 LYS A CA 1
ATOM 1073 C C . LYS A 1 134 ? -7.477 8.383 -12.156 1 94.06 134 LYS A C 1
ATOM 1075 O O . LYS A 1 134 ? -8.484 7.887 -11.641 1 94.06 134 LYS A O 1
ATOM 1080 N N . LYS A 1 135 ? -7.191 8.312 -13.391 1 95.19 135 LYS A N 1
ATOM 1081 C CA . LYS A 1 135 ? -8.031 7.527 -14.297 1 95.19 135 LYS A CA 1
ATOM 1082 C C . LYS A 1 135 ? -8.062 6.059 -13.883 1 95.19 135 LYS A C 1
ATOM 1084 O O . LYS A 1 135 ? -9.125 5.434 -13.867 1 95.19 135 LYS A O 1
ATOM 1089 N N . MET A 1 136 ? -6.934 5.516 -13.523 1 94.56 136 MET A N 1
ATOM 1090 C CA . MET A 1 136 ? -6.855 4.133 -13.062 1 94.56 136 MET A CA 1
ATOM 1091 C C . MET A 1 136 ? -7.633 3.939 -11.766 1 94.56 136 MET A C 1
ATOM 1093 O O . MET A 1 136 ? -8.32 2.934 -11.602 1 94.56 136 MET A O 1
ATOM 1097 N N . HIS A 1 137 ? -7.477 4.883 -10.906 1 93.31 137 HIS A N 1
ATOM 1098 C CA . HIS A 1 137 ? -8.211 4.855 -9.648 1 93.31 137 HIS A CA 1
ATOM 1099 C C . HIS A 1 137 ? -9.719 4.828 -9.891 1 93.31 137 HIS A C 1
ATOM 1101 O O . HIS A 1 137 ? -10.438 4.047 -9.258 1 93.31 137 HIS A O 1
ATOM 1107 N N . LYS A 1 138 ? -10.172 5.578 -10.766 1 93.06 138 LYS A N 1
ATOM 1108 C CA . LYS A 1 138 ? -11.586 5.633 -11.102 1 93.06 138 LYS A CA 1
ATOM 1109 C C . LYS A 1 138 ? -12.062 4.309 -11.695 1 93.06 138 LYS A C 1
ATOM 1111 O O . LYS A 1 138 ? -13.18 3.859 -11.422 1 93.06 138 LYS A O 1
ATOM 1116 N N . ASN A 1 139 ? -11.25 3.738 -12.531 1 93.56 139 ASN A N 1
ATOM 1117 C CA . ASN A 1 139 ? -11.578 2.443 -13.125 1 93.56 139 ASN A CA 1
ATOM 1118 C C . ASN A 1 139 ? -11.805 1.383 -12.047 1 93.56 139 ASN A C 1
ATOM 1120 O O . ASN A 1 139 ? -12.719 0.564 -12.164 1 93.56 139 ASN A O 1
ATOM 1124 N N . ILE A 1 140 ? -10.984 1.417 -11.039 1 89.5 140 ILE A N 1
ATOM 1125 C CA . ILE A 1 140 ? -11.086 0.426 -9.969 1 89.5 140 ILE A CA 1
ATOM 1126 C C . ILE A 1 140 ? -12.344 0.686 -9.141 1 89.5 140 ILE A C 1
ATOM 1128 O O . ILE A 1 140 ? -13.047 -0.251 -8.766 1 89.5 140 ILE A O 1
ATOM 1132 N N . CYS A 1 141 ? -12.602 1.939 -8.859 1 86.94 141 CYS A N 1
ATOM 1133 C CA . CYS A 1 141 ? -13.781 2.322 -8.086 1 86.94 141 CYS A CA 1
ATOM 1134 C C . CYS A 1 141 ? -15.062 1.864 -8.773 1 86.94 141 CYS A C 1
ATOM 1136 O O . CYS A 1 141 ? -16 1.43 -8.109 1 86.94 141 CYS A O 1
ATOM 1138 N N . LYS A 1 142 ? -15.07 1.978 -10 1 83.12 142 LYS A N 1
ATOM 1139 C CA . LYS A 1 142 ? -16.25 1.596 -10.773 1 83.12 142 LYS A CA 1
ATOM 1140 C C . LYS A 1 142 ? -16.5 0.092 -10.688 1 83.12 142 LYS A C 1
ATOM 1142 O O . LYS A 1 142 ? -17.641 -0.352 -10.641 1 83.12 142 LYS A O 1
ATOM 1147 N N . ASN A 1 143 ? -15.477 -0.609 -10.672 1 72.38 143 ASN A N 1
ATOM 1148 C CA . ASN A 1 143 ? -15.617 -2.061 -10.688 1 72.38 143 ASN A CA 1
ATOM 1149 C C . ASN A 1 143 ? -15.812 -2.621 -9.281 1 72.38 143 ASN A C 1
ATOM 1151 O O . ASN A 1 143 ? -16.375 -3.703 -9.109 1 72.38 143 ASN A O 1
ATOM 1155 N N . ASP A 1 144 ? -15.078 -2.145 -8.227 1 64.88 144 ASP A N 1
ATOM 1156 C CA . ASP A 1 144 ? -15.328 -2.566 -6.852 1 64.88 144 ASP A CA 1
ATOM 1157 C C . ASP A 1 144 ? -16.797 -2.357 -6.477 1 64.88 144 ASP A C 1
ATOM 1159 O O . ASP A 1 144 ? -17.391 -3.18 -5.77 1 64.88 144 ASP A O 1
ATOM 1163 N N . ILE A 1 145 ? -17.375 -1.232 -6.867 1 55.94 145 ILE A N 1
ATOM 1164 C CA . ILE A 1 145 ? -18.797 -0.983 -6.641 1 55.94 145 ILE A CA 1
ATOM 1165 C C . ILE A 1 145 ? -19.625 -2.037 -7.363 1 55.94 145 ILE A C 1
ATOM 1167 O O . ILE A 1 145 ? -20.609 -2.547 -6.816 1 55.94 145 ILE A O 1
ATOM 1171 N N . LYS A 1 146 ? -19.359 -2.162 -8.562 1 50.09 146 LYS A N 1
ATOM 1172 C CA . LYS A 1 146 ? -20.219 -3.107 -9.273 1 50.09 146 LYS A CA 1
ATOM 1173 C C . LYS A 1 146 ? -20.125 -4.504 -8.656 1 50.09 146 LYS A C 1
ATOM 1175 O O . LYS A 1 146 ? -21.094 -5.273 -8.703 1 50.09 146 LYS A O 1
ATOM 1180 N N . SER A 1 147 ? -19.078 -4.871 -8.164 1 51.41 147 SER A N 1
ATOM 1181 C CA . SER A 1 147 ? -19 -6.203 -7.57 1 51.41 147 SER A CA 1
ATOM 1182 C C . SER A 1 147 ? -19.781 -6.277 -6.27 1 51.41 147 SER A C 1
ATOM 1184 O O . SER A 1 147 ? -20.297 -7.336 -5.906 1 51.41 147 SER A O 1
ATOM 1186 N N . ASN A 1 148 ? -19.734 -5.281 -5.328 1 47.91 148 ASN A N 1
ATOM 1187 C CA . ASN A 1 148 ? -20.578 -5.285 -4.141 1 47.91 148 ASN A CA 1
ATOM 1188 C C . ASN A 1 148 ? -22.062 -5.207 -4.508 1 47.91 148 ASN A C 1
ATOM 1190 O O . ASN A 1 148 ? -22.922 -5.527 -3.689 1 47.91 148 ASN A O 1
ATOM 1194 N N . LEU A 1 149 ? -22.438 -4.617 -5.496 1 39.25 149 LEU A N 1
ATOM 1195 C CA . LEU A 1 149 ? -23.844 -4.559 -5.863 1 39.25 149 LEU A CA 1
ATOM 1196 C C . LEU A 1 149 ? -24.281 -5.855 -6.535 1 39.25 149 LEU A C 1
ATOM 1198 O O . LEU A 1 149 ? -25.484 -6.102 -6.699 1 39.25 149 LEU A O 1
ATOM 1202 N N . LYS A 1 150 ? -23.469 -6.852 -6.828 1 37.28 150 LYS A N 1
ATOM 1203 C CA . LYS A 1 150 ? -24.047 -8.102 -7.301 1 37.28 150 LYS A CA 1
ATOM 1204 C C . LYS A 1 150 ? -23.984 -9.18 -6.223 1 37.28 150 LYS A C 1
ATOM 1206 O O . LYS A 1 150 ? -22.984 -9.305 -5.523 1 37.28 150 LYS A O 1
ATOM 1211 N N . MET B 1 1 ? -10.516 24.75 0.861 1 29.92 1 MET B N 1
ATOM 1212 C CA . MET B 1 1 ? -9.117 24.703 0.468 1 29.92 1 MET B CA 1
ATOM 1213 C C . MET B 1 1 ? -8.727 23.312 -0.013 1 29.92 1 MET B C 1
ATOM 1215 O O . MET B 1 1 ? -8.781 22.344 0.754 1 29.92 1 MET B O 1
ATOM 1219 N N . MET B 1 2 ? -9.188 22.75 -1.008 1 39.38 2 MET B N 1
ATOM 1220 C CA . MET B 1 2 ? -9.008 21.547 -1.82 1 39.38 2 MET B CA 1
ATOM 1221 C C . MET B 1 2 ? -7.559 21.062 -1.774 1 39.38 2 MET B C 1
ATOM 1223 O O . MET B 1 2 ? -6.656 21.766 -2.256 1 39.38 2 MET B O 1
ATOM 1227 N N . GLY B 1 3 ? -6.996 20.688 -0.597 1 48.72 3 GLY B N 1
ATOM 1228 C CA . GLY B 1 3 ? -5.641 20.516 -0.103 1 48.72 3 GLY B CA 1
ATOM 1229 C C . GLY B 1 3 ? -4.715 19.875 -1.126 1 48.72 3 GLY B C 1
ATOM 1230 O O . GLY B 1 3 ? -5.168 19.391 -2.166 1 48.72 3 GLY B O 1
ATOM 1231 N N . ASN B 1 4 ? -3.229 20.469 -1.229 1 64.06 4 ASN B N 1
ATOM 1232 C CA . ASN B 1 4 ? -2.014 20.234 -2.002 1 64.06 4 ASN B CA 1
ATOM 1233 C C . ASN B 1 4 ? -1.806 18.75 -2.285 1 64.06 4 ASN B C 1
ATOM 1235 O O . ASN B 1 4 ? -1.066 18.375 -3.201 1 64.06 4 ASN B O 1
ATOM 1239 N N . GLU B 1 5 ? -2.834 18.016 -1.784 1 67.81 5 GLU B N 1
ATOM 1240 C CA . GLU B 1 5 ? -2.621 16.578 -1.941 1 67.81 5 GLU B CA 1
ATOM 1241 C C . GLU B 1 5 ? -2.965 16.125 -3.355 1 67.81 5 GLU B C 1
ATOM 1243 O O . GLU B 1 5 ? -2.41 15.141 -3.846 1 67.81 5 GLU B O 1
ATOM 1248 N N . GLU B 1 6 ? -3.828 16.906 -4.012 1 72.38 6 GLU B N 1
ATOM 1249 C CA . GLU B 1 6 ? -4.27 16.531 -5.355 1 72.38 6 GLU B CA 1
ATOM 1250 C C . GLU B 1 6 ? -3.131 16.656 -6.363 1 72.38 6 GLU B C 1
ATOM 1252 O O . GLU B 1 6 ? -3.221 16.125 -7.473 1 72.38 6 GLU B O 1
ATOM 1257 N N . MET B 1 7 ? -2.129 17.203 -5.836 1 78.19 7 MET B N 1
ATOM 1258 C CA . MET B 1 7 ? -1.023 17.406 -6.77 1 78.19 7 MET B CA 1
ATOM 1259 C C . MET B 1 7 ? 0.165 16.531 -6.402 1 78.19 7 MET B C 1
ATOM 1261 O O . MET B 1 7 ? 1.202 16.562 -7.066 1 78.19 7 MET B O 1
ATOM 1265 N N . TRP B 1 8 ? -0.032 15.742 -5.395 1 86 8 TRP B N 1
ATOM 1266 C CA . TRP B 1 8 ? 1.082 14.914 -4.941 1 86 8 TRP B CA 1
ATOM 1267 C C . TRP B 1 8 ? 1.044 13.539 -5.594 1 86 8 TRP B C 1
ATOM 1269 O O . TRP B 1 8 ? 0.026 12.844 -5.531 1 86 8 TRP B O 1
ATOM 1279 N N . ILE B 1 9 ? 2.141 13.156 -6.211 1 91.38 9 ILE B N 1
ATOM 1280 C CA . ILE B 1 9 ? 2.289 11.844 -6.828 1 91.38 9 ILE B CA 1
ATOM 1281 C C . ILE B 1 9 ? 2.057 10.758 -5.781 1 91.38 9 ILE B C 1
ATOM 1283 O O . ILE B 1 9 ? 1.287 9.82 -6.016 1 91.38 9 ILE B O 1
ATOM 1287 N N . GLY B 1 10 ? 2.709 10.961 -4.652 1 91.06 10 GLY B N 1
ATOM 1288 C CA . GLY B 1 10 ? 2.633 9.969 -3.592 1 91.06 10 GLY B CA 1
ATOM 1289 C C . GLY B 1 10 ? 1.218 9.727 -3.105 1 91.06 10 GLY B C 1
ATOM 1290 O O . GLY B 1 10 ? 0.847 8.586 -2.811 1 91.06 10 GLY B O 1
ATOM 1291 N N . TYR B 1 11 ? 0.473 10.734 -3.105 1 86.56 11 TYR B N 1
ATOM 1292 C CA . TYR B 1 11 ? -0.905 10.625 -2.639 1 86.56 11 TYR B CA 1
ATOM 1293 C C . TYR B 1 11 ? -1.726 9.734 -3.566 1 86.56 11 TYR B C 1
ATOM 1295 O O . TYR B 1 11 ? -2.359 8.781 -3.117 1 86.56 11 TYR B O 1
ATOM 1303 N N . TRP B 1 12 ? -1.685 9.938 -4.785 1 88.88 12 TRP B N 1
ATOM 1304 C CA . TRP B 1 12 ? -2.494 9.211 -5.754 1 88.88 12 TRP B CA 1
ATOM 1305 C C . TRP B 1 12 ? -1.977 7.785 -5.938 1 88.88 12 TRP B C 1
ATOM 1307 O O . TRP B 1 12 ? -2.762 6.852 -6.113 1 88.88 12 TRP B O 1
ATOM 1317 N N . LEU B 1 13 ? -0.693 7.625 -5.906 1 93.06 13 LEU B N 1
ATOM 1318 C CA . LEU B 1 13 ? -0.126 6.281 -5.961 1 93.06 13 LEU B CA 1
ATOM 1319 C C . LEU B 1 13 ? -0.631 5.434 -4.797 1 93.06 13 LEU B C 1
ATOM 1321 O O . LEU B 1 13 ? -1.138 4.328 -5.004 1 93.06 13 LEU B O 1
ATOM 1325 N N . THR B 1 14 ? -0.54 5.996 -3.615 1 91.06 14 THR B N 1
ATOM 1326 C CA . THR B 1 14 ? -0.925 5.27 -2.41 1 91.06 14 THR B CA 1
ATOM 1327 C C . THR B 1 14 ? -2.424 4.984 -2.408 1 91.06 14 THR B C 1
ATOM 1329 O O . THR B 1 14 ? -2.844 3.859 -2.125 1 91.06 14 THR B O 1
ATOM 1332 N N . LYS B 1 15 ? -3.197 5.973 -2.727 1 88.31 15 LYS B N 1
ATOM 1333 C CA . LYS B 1 15 ? -4.648 5.824 -2.762 1 88.31 15 LYS B CA 1
ATOM 1334 C C . LYS B 1 15 ? -5.066 4.762 -3.771 1 88.31 15 LYS B C 1
ATOM 1336 O O . LYS B 1 15 ? -5.938 3.936 -3.488 1 88.31 15 LYS B O 1
ATOM 1341 N N . SER B 1 16 ? -4.512 4.715 -4.945 1 92 16 SER B N 1
ATOM 1342 C CA . SER B 1 16 ? -4.844 3.781 -6.016 1 92 16 SER B CA 1
ATOM 1343 C C . SER B 1 16 ? -4.43 2.359 -5.656 1 92 16 SER B C 1
ATOM 1345 O O . SER B 1 16 ? -5.184 1.41 -5.883 1 92 16 SER B O 1
ATOM 1347 N N . VAL B 1 17 ? -3.254 2.232 -5.086 1 93.31 17 VAL B N 1
ATOM 1348 C CA . VAL B 1 17 ? -2.758 0.909 -4.719 1 93.31 17 VAL B CA 1
ATOM 1349 C C . VAL B 1 17 ? -3.627 0.321 -3.609 1 93.31 17 VAL B C 1
ATOM 1351 O O . VAL B 1 17 ? -3.887 -0.885 -3.59 1 93.31 17 VAL B O 1
ATOM 1354 N N . ARG B 1 18 ? -4.027 1.144 -2.705 1 89.25 18 ARG B N 1
ATOM 1355 C CA . ARG B 1 18 ? -4.91 0.67 -1.645 1 89.25 18 ARG B CA 1
ATOM 1356 C C . ARG B 1 18 ? -6.172 0.04 -2.225 1 89.25 18 ARG B C 1
ATOM 1358 O O . ARG B 1 18 ? -6.574 -1.048 -1.809 1 89.25 18 ARG B O 1
ATOM 1365 N N . LEU B 1 19 ? -6.719 0.727 -3.127 1 89.12 19 LEU B N 1
ATOM 1366 C CA . LEU B 1 19 ? -7.934 0.221 -3.76 1 89.12 19 LEU B CA 1
ATOM 1367 C C . LEU B 1 19 ? -7.633 -1.021 -4.594 1 89.12 19 LEU B C 1
ATOM 1369 O O . LEU B 1 19 ? -8.422 -1.968 -4.609 1 89.12 19 LEU B O 1
ATOM 1373 N N . LEU B 1 20 ? -6.559 -0.973 -5.258 1 91.56 20 LEU B N 1
ATOM 1374 C CA . LEU B 1 20 ? -6.129 -2.105 -6.066 1 91.56 20 LEU B CA 1
ATOM 1375 C C . LEU B 1 20 ? -5.984 -3.361 -5.215 1 91.56 20 LEU B C 1
ATOM 1377 O O . LEU B 1 20 ? -6.469 -4.434 -5.59 1 91.56 20 LEU B O 1
ATOM 1381 N N . ASN B 1 21 ? -5.371 -3.207 -4.113 1 91.06 21 ASN B N 1
ATOM 1382 C CA . ASN B 1 21 ? -5.172 -4.336 -3.211 1 91.06 21 ASN B CA 1
ATOM 1383 C C . ASN B 1 21 ? -6.496 -4.848 -2.658 1 91.06 21 ASN B C 1
ATOM 1385 O O . ASN B 1 21 ? -6.688 -6.059 -2.512 1 91.06 21 ASN B O 1
ATOM 1389 N N . LYS B 1 22 ? -7.324 -3.98 -2.379 1 89.44 22 LYS B N 1
ATOM 1390 C CA . LYS B 1 22 ? -8.648 -4.391 -1.934 1 89.44 22 LYS B CA 1
ATOM 1391 C C . LYS B 1 22 ? -9.375 -5.188 -3.016 1 89.44 22 LYS B C 1
ATOM 1393 O O . LYS B 1 22 ? -10 -6.211 -2.729 1 89.44 22 LYS B O 1
ATOM 1398 N N . PHE B 1 23 ? -9.312 -4.699 -4.227 1 88.88 23 PHE B N 1
ATOM 1399 C CA . PHE B 1 23 ? -9.914 -5.375 -5.371 1 88.88 23 PHE B CA 1
ATOM 1400 C C . PHE B 1 23 ? -9.328 -6.77 -5.543 1 88.88 23 PHE B C 1
ATOM 1402 O O . PHE B 1 23 ? -10.07 -7.738 -5.746 1 88.88 23 PHE B O 1
ATOM 1409 N N . HIS B 1 24 ? -8.07 -6.836 -5.406 1 90.25 24 HIS B N 1
ATOM 1410 C CA . HIS B 1 24 ? -7.371 -8.109 -5.504 1 90.25 24 HIS B CA 1
ATOM 1411 C C . HIS B 1 24 ? -7.793 -9.062 -4.391 1 90.25 24 HIS B C 1
ATOM 1413 O O . HIS B 1 24 ? -8.117 -10.219 -4.648 1 90.25 24 HIS B O 1
ATOM 1419 N N . ASP B 1 25 ? -7.848 -8.578 -3.203 1 90.81 25 ASP B N 1
ATOM 1420 C CA . ASP B 1 25 ? -8.203 -9.391 -2.041 1 90.81 25 ASP B CA 1
ATOM 1421 C C . ASP B 1 25 ? -9.633 -9.914 -2.156 1 90.81 25 ASP B C 1
ATOM 1423 O O . ASP B 1 25 ? -9.906 -11.062 -1.805 1 90.81 25 ASP B O 1
ATOM 1427 N N . ASN B 1 26 ? -10.453 -9.062 -2.611 1 89.44 26 ASN B N 1
ATOM 1428 C CA . ASN B 1 26 ? -11.844 -9.469 -2.803 1 89.44 26 ASN B CA 1
ATOM 1429 C C . ASN B 1 26 ? -11.953 -10.633 -3.783 1 89.44 26 ASN B C 1
ATOM 1431 O O . ASN B 1 26 ? -12.742 -11.562 -3.568 1 89.44 26 ASN B O 1
ATOM 1435 N N . LYS B 1 27 ? -11.227 -10.586 -4.789 1 88.62 27 LYS B N 1
ATOM 1436 C CA . LYS B 1 27 ? -11.25 -11.656 -5.785 1 88.62 27 LYS B CA 1
ATOM 1437 C C . LYS B 1 27 ? -10.648 -12.945 -5.227 1 88.62 27 LYS B C 1
ATOM 1439 O O . LYS B 1 27 ? -11.133 -14.039 -5.523 1 88.62 27 LYS B O 1
ATOM 1444 N N . LEU B 1 28 ? -9.648 -12.789 -4.391 1 90.88 28 LEU B N 1
ATOM 1445 C CA . LEU B 1 28 ? -8.984 -13.945 -3.803 1 90.88 28 LEU B CA 1
ATOM 1446 C C . LEU B 1 28 ? -9.883 -14.617 -2.762 1 90.88 28 LEU B C 1
ATOM 1448 O O . LEU B 1 28 ? -9.828 -15.836 -2.586 1 90.88 28 LEU B O 1
ATOM 1452 N N . GLN B 1 29 ? -10.656 -13.773 -2.129 1 89 29 GLN B N 1
ATOM 1453 C CA . GLN B 1 29 ? -11.547 -14.273 -1.089 1 89 29 GLN B CA 1
ATOM 1454 C C . GLN B 1 29 ? -12.492 -15.336 -1.642 1 89 29 GLN B C 1
ATOM 1456 O O . GLN B 1 29 ? -12.812 -16.312 -0.955 1 89 29 GLN B O 1
ATOM 1461 N N . LYS B 1 30 ? -12.883 -15.156 -2.791 1 85 30 LYS B N 1
ATOM 1462 C CA . LYS B 1 30 ? -13.781 -16.109 -3.436 1 85 30 LYS B CA 1
ATOM 1463 C C . LYS B 1 30 ? -13.133 -17.5 -3.529 1 85 30 LYS B C 1
ATOM 1465 O O . LYS B 1 30 ? -13.836 -18.5 -3.58 1 85 30 LYS B O 1
ATOM 1470 N N . TYR B 1 31 ? -11.867 -17.594 -3.416 1 85.75 31 TYR B N 1
ATOM 1471 C CA . TYR B 1 31 ? -11.141 -18.844 -3.551 1 85.75 31 TYR B CA 1
ATOM 1472 C C . TYR B 1 31 ? -10.469 -19.234 -2.236 1 85.75 31 TYR B C 1
ATOM 1474 O O . TYR B 1 31 ? -9.609 -20.109 -2.207 1 85.75 31 TYR B O 1
ATOM 1482 N N . ASP B 1 32 ? -10.789 -18.484 -1.256 1 91.06 32 ASP B N 1
ATOM 1483 C CA . ASP B 1 32 ? -10.281 -18.734 0.09 1 91.06 32 ASP B CA 1
ATOM 1484 C C . ASP B 1 32 ? -8.758 -18.609 0.127 1 91.06 32 ASP B C 1
ATOM 1486 O O . ASP B 1 32 ? -8.078 -19.469 0.689 1 91.06 32 ASP B O 1
ATOM 1490 N N . LEU B 1 33 ? -8.18 -17.719 -0.538 1 93.88 33 LEU B N 1
ATOM 1491 C CA . LEU B 1 33 ? -6.754 -17.422 -0.573 1 93.88 33 LEU B CA 1
ATOM 1492 C C . LEU B 1 33 ? -6.477 -16 -0.129 1 93.88 33 LEU B C 1
ATOM 1494 O O . LEU B 1 33 ? -7.305 -15.109 -0.335 1 93.88 33 LEU B O 1
ATOM 1498 N N . THR B 1 34 ? -5.344 -15.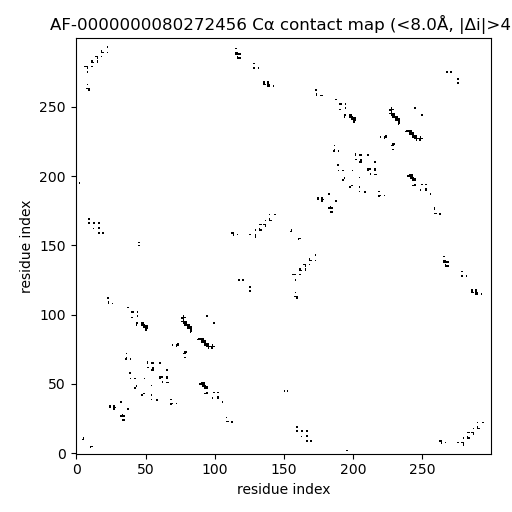789 0.421 1 92 34 THR B N 1
ATOM 1499 C CA . THR B 1 34 ? -4.867 -14.453 0.755 1 92 34 THR B CA 1
ATOM 1500 C C . THR B 1 34 ? -3.689 -14.062 -0.132 1 92 34 THR B C 1
ATOM 1502 O O . THR B 1 34 ? -3.104 -14.914 -0.806 1 92 34 THR B O 1
ATOM 1505 N N . SER B 1 35 ? -3.404 -12.75 -0.067 1 91.12 35 SER B N 1
ATOM 1506 C CA . SER B 1 35 ? -2.285 -12.25 -0.856 1 91.12 35 SER B CA 1
ATOM 1507 C C . SER B 1 35 ? -0.968 -12.875 -0.408 1 91.12 35 SER B C 1
ATOM 1509 O O . SER B 1 35 ? -0.095 -13.156 -1.233 1 91.12 35 SER B O 1
ATOM 1511 N N . SER B 1 36 ? -0.828 -13.062 0.835 1 92.31 36 SER B N 1
ATOM 1512 C CA . SER B 1 36 ? 0.398 -13.664 1.356 1 92.31 36 SER B CA 1
ATOM 1513 C C . SER B 1 36 ? 0.546 -15.109 0.9 1 92.31 36 SER B C 1
ATOM 1515 O O . SER B 1 36 ? 1.651 -15.555 0.589 1 92.31 36 SER B O 1
ATOM 1517 N N . GLN B 1 37 ? -0.503 -15.781 0.93 1 94.38 37 GLN B N 1
ATOM 1518 C CA . GLN B 1 37 ? -0.496 -17.156 0.444 1 94.38 37 GLN B CA 1
ATOM 1519 C C . GLN B 1 37 ? -0.136 -17.219 -1.037 1 94.38 37 GLN B C 1
ATOM 1521 O O . GLN B 1 37 ? 0.671 -18.047 -1.453 1 94.38 37 GLN B O 1
ATOM 1526 N N . VAL B 1 38 ? -0.713 -16.328 -1.752 1 92.25 38 VAL B N 1
ATOM 1527 C CA . VAL B 1 38 ? -0.453 -16.281 -3.186 1 92.25 38 VAL B CA 1
ATOM 1528 C C . VAL B 1 38 ? 1.016 -15.938 -3.432 1 92.25 38 VAL B C 1
ATOM 1530 O O . VAL B 1 38 ? 1.64 -16.484 -4.348 1 92.25 38 VAL B O 1
ATOM 1533 N N . ALA B 1 39 ? 1.497 -15.07 -2.682 1 90.75 39 ALA B N 1
ATOM 1534 C CA . ALA B 1 39 ? 2.904 -14.703 -2.812 1 90.75 39 ALA B CA 1
ATOM 1535 C C . ALA B 1 39 ? 3.807 -15.93 -2.686 1 90.75 39 ALA B C 1
ATOM 1537 O O . ALA B 1 39 ? 4.754 -16.094 -3.455 1 90.75 39 ALA B O 1
ATOM 1538 N N . VAL B 1 40 ? 3.533 -16.75 -1.751 1 94.38 40 VAL B N 1
ATOM 1539 C CA . VAL B 1 40 ? 4.297 -17.969 -1.554 1 94.38 40 VAL B CA 1
ATOM 1540 C C . VAL B 1 40 ? 4.121 -18.891 -2.762 1 94.38 40 VAL B C 1
ATOM 1542 O O . VAL B 1 40 ? 5.098 -19.406 -3.301 1 94.38 40 VAL B O 1
ATOM 1545 N N . LEU B 1 41 ? 2.902 -19.094 -3.168 1 95.25 41 LEU B N 1
ATOM 1546 C CA . LEU B 1 41 ? 2.598 -19.953 -4.305 1 95.25 41 LEU B CA 1
ATOM 1547 C C . LEU B 1 41 ? 3.301 -19.453 -5.562 1 95.25 41 LEU B C 1
ATOM 1549 O O . LEU B 1 41 ? 3.781 -20.25 -6.367 1 95.25 41 LEU B O 1
ATOM 1553 N N . GLN B 1 42 ? 3.326 -18.203 -5.73 1 91.44 42 GLN B N 1
ATOM 1554 C CA . GLN B 1 42 ? 3.982 -17.609 -6.895 1 91.44 42 GLN B CA 1
ATOM 1555 C C . GLN B 1 42 ? 5.453 -18.016 -6.953 1 91.44 42 GLN B C 1
ATOM 1557 O O . GLN B 1 42 ? 5.984 -18.281 -8.031 1 91.44 42 GLN B O 1
ATOM 1562 N N . LYS B 1 43 ? 6.09 -17.938 -5.855 1 92.62 43 LYS B N 1
ATOM 1563 C CA . LYS B 1 43 ? 7.488 -18.359 -5.812 1 92.62 43 LYS B CA 1
ATOM 1564 C C . LYS B 1 43 ? 7.641 -19.828 -6.207 1 92.62 43 LYS B C 1
ATOM 1566 O O . LYS B 1 43 ? 8.57 -20.172 -6.938 1 92.62 43 LYS B O 1
ATOM 1571 N N . LEU B 1 44 ? 6.734 -20.609 -5.805 1 95.38 44 LEU B N 1
ATOM 1572 C CA . LEU B 1 44 ? 6.789 -22.031 -6.09 1 95.38 44 LEU B CA 1
ATOM 1573 C C . LEU B 1 44 ? 6.41 -22.312 -7.539 1 95.38 44 LEU B C 1
ATOM 1575 O O . LEU B 1 44 ? 6.918 -23.266 -8.148 1 95.38 44 LEU B O 1
ATOM 1579 N N . TRP B 1 45 ? 5.453 -21.547 -8.062 1 92.81 45 TRP B N 1
ATOM 1580 C CA . TRP B 1 45 ? 5.09 -21.672 -9.469 1 92.81 45 TRP B CA 1
ATOM 1581 C C . TRP B 1 45 ? 6.285 -21.375 -10.367 1 92.81 45 TRP B C 1
ATOM 1583 O O . TRP B 1 45 ? 6.445 -22 -11.422 1 92.81 45 TRP B O 1
ATOM 1593 N N . GLY B 1 46 ? 7.043 -20.469 -9.969 1 90.62 46 GLY B N 1
ATOM 1594 C CA . GLY B 1 46 ? 8.25 -20.141 -10.711 1 90.62 46 GLY B CA 1
ATOM 1595 C C . GLY B 1 46 ? 9.312 -21.219 -10.609 1 90.62 46 GLY B C 1
ATOM 1596 O O . GLY B 1 46 ? 9.906 -21.609 -11.617 1 90.62 46 GLY B O 1
ATOM 1597 N N . GLU B 1 47 ? 9.578 -21.562 -9.414 1 92.44 47 GLU B N 1
ATOM 1598 C CA . GLU B 1 47 ? 10.531 -22.609 -9.102 1 92.44 47 GLU B CA 1
ATOM 1599 C C . GLU B 1 47 ? 10.047 -23.469 -7.938 1 92.44 47 GLU B C 1
ATOM 1601 O O . GLU B 1 47 ? 10.125 -23.047 -6.777 1 92.44 47 GLU B O 1
ATOM 1606 N N . ASP B 1 48 ? 9.695 -24.734 -8.312 1 94.25 48 ASP B N 1
ATOM 1607 C CA . ASP B 1 48 ? 9.156 -25.641 -7.305 1 94.25 48 ASP B CA 1
ATOM 1608 C C . ASP B 1 48 ? 10.281 -26.219 -6.438 1 94.25 48 ASP B C 1
ATOM 1610 O O . ASP B 1 48 ? 11.445 -26.188 -6.824 1 94.25 48 ASP B O 1
ATOM 1614 N N . GLY B 1 49 ? 9.906 -26.578 -5.211 1 95.06 49 GLY B N 1
ATOM 1615 C CA . GLY B 1 49 ? 10.867 -27.266 -4.348 1 95.06 49 GLY B CA 1
ATOM 1616 C C . GLY B 1 49 ? 11.758 -26.297 -3.588 1 95.06 49 GLY B C 1
ATOM 1617 O O . GLY B 1 49 ? 12.938 -26.594 -3.367 1 95.06 49 GLY B O 1
ATOM 1618 N N . LYS B 1 50 ? 11.281 -25.203 -3.26 1 95.62 50 LYS B N 1
ATOM 1619 C CA . LYS B 1 50 ? 12.047 -24.25 -2.473 1 95.62 50 LYS B CA 1
ATOM 1620 C C . LYS B 1 50 ? 12.023 -24.609 -0.99 1 95.62 50 LYS B C 1
ATOM 1622 O O . LYS B 1 50 ? 11.07 -25.219 -0.511 1 95.62 50 LYS B O 1
ATOM 1627 N N . THR B 1 51 ? 13.117 -24.188 -0.303 1 95.25 51 THR B N 1
ATOM 1628 C CA . THR B 1 51 ? 13.141 -24.359 1.146 1 95.25 51 THR B CA 1
ATOM 1629 C C . THR B 1 51 ? 12.406 -23.203 1.83 1 95.25 51 THR B C 1
ATOM 1631 O O . THR B 1 51 ? 12.148 -22.172 1.212 1 95.25 51 THR B O 1
ATOM 1634 N N . GLN B 1 52 ? 12 -23.484 3.08 1 94.81 52 GLN B N 1
ATOM 1635 C CA . GLN B 1 52 ? 11.375 -22.406 3.844 1 94.81 52 GLN B CA 1
ATOM 1636 C C . GLN B 1 52 ? 12.289 -21.188 3.928 1 94.81 52 GLN B C 1
ATOM 1638 O O . GLN B 1 52 ? 11.82 -20.047 3.826 1 94.81 52 GLN B O 1
ATOM 1643 N N . LYS B 1 53 ? 13.555 -21.422 4.035 1 94.31 53 LYS B N 1
ATOM 1644 C CA . LYS B 1 53 ? 14.531 -20.344 4.121 1 94.31 53 LYS B CA 1
ATOM 1645 C C . LYS B 1 53 ? 14.57 -19.531 2.826 1 94.31 53 LYS B C 1
ATOM 1647 O O . LYS B 1 53 ? 14.602 -18.297 2.857 1 94.31 53 LYS B O 1
ATOM 1652 N N . GLN B 1 54 ? 14.586 -20.188 1.777 1 94.31 54 GLN B N 1
ATOM 1653 C CA . GLN B 1 54 ? 14.578 -19.516 0.483 1 94.31 54 GLN B CA 1
ATOM 1654 C C . GLN B 1 54 ? 13.32 -18.656 0.316 1 94.31 54 GLN B C 1
ATOM 1656 O O . GLN B 1 54 ? 13.391 -17.547 -0.205 1 94.31 54 GLN B O 1
ATOM 1661 N N . LEU B 1 55 ? 12.242 -19.188 0.745 1 95.06 55 LEU B N 1
ATOM 1662 C CA . LEU B 1 55 ? 10.984 -18.453 0.651 1 95.06 55 LEU B CA 1
ATOM 1663 C C . LEU B 1 55 ? 11.016 -17.219 1.535 1 95.06 55 LEU B C 1
ATOM 1665 O O . LEU B 1 55 ? 10.578 -16.141 1.12 1 95.06 55 LEU B O 1
ATOM 1669 N N . GLN B 1 56 ? 11.523 -17.344 2.707 1 94.06 56 GLN B N 1
ATOM 1670 C CA . GLN B 1 56 ? 11.68 -16.234 3.625 1 94.06 56 GLN B CA 1
ATOM 1671 C C . GLN B 1 56 ? 12.516 -15.117 3 1 94.06 56 GLN B C 1
ATOM 1673 O O . GLN B 1 56 ? 12.125 -13.945 3.023 1 94.06 56 GLN B O 1
ATOM 1678 N N . GLU B 1 57 ? 13.633 -15.477 2.412 1 91.62 57 GLU B N 1
ATOM 1679 C CA . GLU B 1 57 ? 14.57 -14.531 1.823 1 91.62 57 GLU B CA 1
ATOM 1680 C C . GLU B 1 57 ? 13.977 -13.844 0.6 1 91.62 57 GLU B C 1
ATOM 1682 O O . GLU B 1 57 ? 14.078 -12.625 0.453 1 91.62 57 GLU B O 1
ATOM 1687 N N . ASN B 1 58 ? 13.328 -14.672 -0.181 1 88.19 58 ASN B N 1
ATOM 1688 C CA . ASN B 1 58 ? 12.742 -14.148 -1.41 1 88.19 58 ASN B CA 1
ATOM 1689 C C . ASN B 1 58 ? 11.602 -13.18 -1.118 1 88.19 58 ASN B C 1
ATOM 1691 O O . ASN B 1 58 ? 11.383 -12.219 -1.866 1 88.19 58 ASN B O 1
ATOM 1695 N N . LEU B 1 59 ? 10.875 -13.383 -0.042 1 89.25 59 LEU B N 1
ATOM 1696 C CA . LEU B 1 59 ? 9.664 -12.617 0.225 1 89.25 59 LEU B CA 1
ATOM 1697 C C . LEU B 1 59 ? 9.914 -11.578 1.312 1 89.25 59 LEU B C 1
ATOM 1699 O O . LEU B 1 59 ? 9.07 -10.703 1.542 1 89.25 59 LEU B O 1
ATOM 1703 N N . GLY B 1 60 ? 11.008 -11.695 1.925 1 88.56 60 GLY B N 1
ATOM 1704 C CA . GLY B 1 60 ? 11.281 -10.781 3.023 1 88.56 60 GLY B CA 1
ATOM 1705 C C . GLY B 1 60 ? 10.359 -10.977 4.211 1 88.56 60 GLY B C 1
ATOM 1706 O O . GLY B 1 60 ? 9.906 -10.008 4.824 1 88.56 60 GLY B O 1
ATOM 1707 N N . LEU B 1 61 ? 10.039 -12.133 4.523 1 90.88 61 LEU B N 1
ATOM 1708 C CA . LEU B 1 61 ? 9.141 -12.477 5.621 1 90.88 61 LEU B CA 1
ATOM 1709 C C . LEU B 1 61 ? 9.906 -13.133 6.766 1 90.88 61 LEU B C 1
ATOM 1711 O O . LEU B 1 61 ? 10.953 -13.75 6.547 1 90.88 61 LEU B O 1
ATOM 1715 N N . THR B 1 62 ? 9.375 -13.062 7.883 1 92.12 62 THR B N 1
ATOM 1716 C CA . THR B 1 62 ? 9.953 -13.742 9.039 1 92.12 62 THR B CA 1
ATOM 1717 C C . THR B 1 62 ? 9.672 -15.242 8.969 1 92.12 62 THR B C 1
ATOM 1719 O O . THR B 1 62 ? 8.711 -15.672 8.336 1 92.12 62 THR B O 1
ATOM 1722 N N . PRO B 1 63 ? 10.469 -15.977 9.703 1 93.06 63 PRO B N 1
ATOM 1723 C CA . PRO B 1 63 ? 10.25 -17.422 9.742 1 93.06 63 PRO B CA 1
ATOM 1724 C C . PRO B 1 63 ? 8.859 -17.781 10.266 1 93.06 63 PRO B C 1
ATOM 1726 O O . PRO B 1 63 ? 8.211 -18.688 9.719 1 93.06 63 PRO B O 1
ATOM 1729 N N . ALA B 1 64 ? 8.469 -17.094 11.25 1 93.5 64 ALA B N 1
ATOM 1730 C CA . ALA B 1 64 ? 7.16 -17.375 11.836 1 93.5 64 ALA B CA 1
ATOM 1731 C C . ALA B 1 64 ? 6.051 -17.141 10.812 1 93.5 64 ALA B C 1
ATOM 1733 O O . ALA B 1 64 ? 5.117 -17.938 10.711 1 93.5 64 ALA B O 1
ATOM 1734 N N . SER B 1 65 ? 6.102 -16.047 10.016 1 93.94 65 SER B N 1
ATOM 1735 C CA . SER B 1 65 ? 5.098 -15.719 9.016 1 93.94 65 SER B CA 1
ATOM 1736 C C . SER B 1 65 ? 5.043 -16.766 7.906 1 93.94 65 SER B C 1
ATOM 1738 O O . SER B 1 65 ? 3.961 -17.219 7.52 1 93.94 65 SER B O 1
ATOM 1740 N N . VAL B 1 66 ? 6.18 -17.125 7.5 1 96.19 66 VAL B N 1
ATOM 1741 C CA . VAL B 1 66 ? 6.242 -18.094 6.406 1 96.19 66 VAL B CA 1
ATOM 1742 C C . VAL B 1 66 ? 5.711 -19.438 6.879 1 96.19 66 VAL B C 1
ATOM 1744 O O . VAL B 1 66 ? 4.953 -20.109 6.164 1 96.19 66 VAL B O 1
ATOM 1747 N N . SER B 1 67 ? 6.176 -19.859 8.055 1 96.44 67 SER B N 1
ATOM 1748 C CA . SER B 1 67 ? 5.711 -21.125 8.594 1 96.44 67 SER B CA 1
ATOM 1749 C C . SER B 1 67 ? 4.188 -21.172 8.672 1 96.44 67 SER B C 1
ATOM 1751 O O . SER B 1 67 ? 3.572 -22.172 8.297 1 96.44 67 SER B O 1
ATOM 1753 N N . GLY B 1 68 ? 3.648 -20.109 9.148 1 97.25 68 GLY B N 1
ATOM 1754 C CA . GLY B 1 68 ? 2.199 -20.031 9.234 1 97.25 68 GLY B CA 1
ATOM 1755 C C . GLY B 1 68 ? 1.517 -20.141 7.883 1 97.25 68 GLY B C 1
ATOM 1756 O O . GLY B 1 68 ? 0.513 -20.844 7.746 1 97.25 68 GLY B O 1
ATOM 1757 N N . ILE B 1 69 ? 1.993 -19.516 6.953 1 97.44 69 ILE B N 1
ATOM 1758 C CA . ILE B 1 69 ? 1.431 -19.531 5.605 1 97.44 69 ILE B CA 1
ATOM 1759 C C . ILE B 1 69 ? 1.557 -20.938 5.008 1 97.44 69 ILE B C 1
ATOM 1761 O O . ILE B 1 69 ? 0.609 -21.438 4.406 1 97.44 69 ILE B O 1
ATOM 1765 N N . LEU B 1 70 ? 2.691 -21.484 5.246 1 97.5 70 LEU B N 1
ATOM 1766 C CA . LEU B 1 70 ? 2.932 -22.812 4.703 1 97.5 70 LEU B CA 1
ATOM 1767 C C . LEU B 1 70 ? 1.994 -23.844 5.332 1 97.5 70 LEU B C 1
ATOM 1769 O O . LEU B 1 70 ? 1.47 -24.719 4.641 1 97.5 70 LEU B O 1
ATOM 1773 N N . ASP B 1 71 ? 1.854 -23.734 6.605 1 97.69 71 ASP B N 1
ATOM 1774 C CA . ASP B 1 71 ? 0.934 -24.641 7.297 1 97.69 71 ASP B CA 1
ATOM 1775 C C . ASP B 1 71 ? -0.478 -24.516 6.727 1 97.69 71 ASP B C 1
ATOM 1777 O O . ASP B 1 71 ? -1.144 -25.516 6.484 1 97.69 71 ASP B O 1
ATOM 1781 N N . THR B 1 72 ? -0.886 -23.375 6.477 1 97.44 72 THR B N 1
ATOM 1782 C CA . THR B 1 72 ? -2.215 -23.125 5.926 1 97.44 72 THR B CA 1
ATOM 1783 C C . THR B 1 72 ? -2.342 -23.719 4.523 1 97.44 72 THR B C 1
ATOM 1785 O O . THR B 1 72 ? -3.34 -24.359 4.207 1 97.44 72 THR B O 1
ATOM 1788 N N . LEU B 1 73 ? -1.379 -23.484 3.727 1 97.5 73 LEU B N 1
ATOM 1789 C CA . LEU B 1 73 ? -1.392 -23.969 2.35 1 97.5 73 LEU B CA 1
ATOM 1790 C C . LEU B 1 73 ? -1.36 -25.484 2.307 1 97.5 73 LEU B C 1
ATOM 1792 O O . LEU B 1 73 ? -2.002 -26.109 1.452 1 97.5 73 LEU B O 1
ATOM 1796 N N . ALA B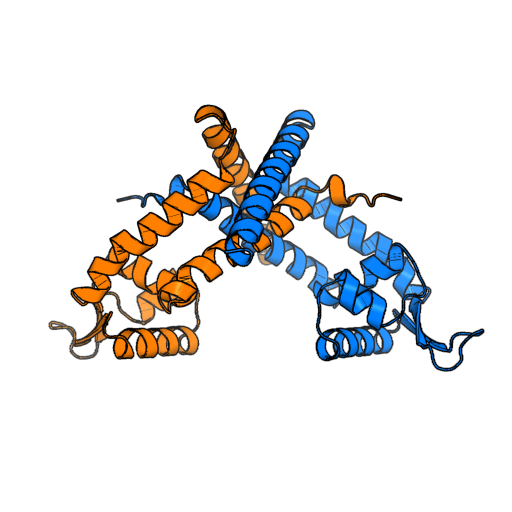 1 74 ? -0.599 -26.047 3.221 1 97.44 74 ALA B N 1
ATOM 1797 C CA . ALA B 1 74 ? -0.551 -27.516 3.314 1 97.44 74 ALA B CA 1
ATOM 1798 C C . ALA B 1 74 ? -1.904 -28.078 3.736 1 97.44 74 ALA B C 1
ATOM 1800 O O . ALA B 1 74 ? -2.367 -29.078 3.178 1 97.44 74 ALA B O 1
ATOM 1801 N N . ASN B 1 75 ? -2.451 -27.438 4.707 1 97.31 75 ASN B N 1
ATOM 1802 C CA . ASN B 1 75 ? -3.766 -27.859 5.18 1 97.31 75 ASN B CA 1
ATOM 1803 C C . ASN B 1 75 ? -4.812 -27.781 4.07 1 97.31 75 ASN B C 1
ATOM 1805 O O . ASN B 1 75 ? -5.73 -28.594 4.016 1 97.31 75 ASN B O 1
ATOM 1809 N N . LYS B 1 76 ? -4.66 -26.875 3.145 1 96 76 LYS B N 1
ATOM 1810 C CA . LYS B 1 76 ? -5.59 -26.688 2.031 1 96 76 LYS B CA 1
ATOM 1811 C C . LYS B 1 76 ? -5.27 -27.656 0.893 1 96 76 LYS B C 1
ATOM 1813 O O . LYS B 1 76 ? -6.016 -27.734 -0.087 1 96 76 LYS B O 1
ATOM 1818 N N . GLY B 1 77 ? -4.125 -28.312 1.065 1 96.56 77 GLY B N 1
ATOM 1819 C CA . GLY B 1 77 ? -3.754 -29.328 0.087 1 96.56 77 GLY B CA 1
ATOM 1820 C C . GLY B 1 77 ? -3.053 -28.75 -1.128 1 96.56 77 GLY B C 1
ATOM 1821 O O . GLY B 1 77 ? -3.029 -29.359 -2.193 1 96.56 77 GLY B O 1
ATOM 1822 N N . PHE B 1 78 ? -2.461 -27.562 -1.047 1 97.12 78 PHE B N 1
ATOM 1823 C CA . PHE B 1 78 ? -1.866 -26.906 -2.203 1 97.12 78 PHE B CA 1
ATOM 1824 C C . PHE B 1 78 ? -0.369 -27.188 -2.275 1 97.12 78 PHE B C 1
ATOM 1826 O O . PHE B 1 78 ? 0.243 -27.047 -3.336 1 97.12 78 PHE B O 1
ATOM 1833 N N . ILE B 1 79 ? 0.182 -27.5 -1.124 1 98 79 ILE B N 1
ATOM 1834 C CA . ILE B 1 79 ? 1.611 -27.781 -1.091 1 98 79 ILE B CA 1
ATOM 1835 C C . ILE B 1 79 ? 1.873 -29 -0.205 1 98 79 ILE B C 1
ATOM 1837 O O . ILE B 1 79 ? 0.992 -29.438 0.54 1 98 79 ILE B O 1
ATOM 1841 N N . VAL B 1 80 ? 3.074 -29.562 -0.315 1 97.5 80 VAL B N 1
ATOM 1842 C CA . VAL B 1 80 ? 3.547 -30.641 0.54 1 97.5 80 VAL B CA 1
ATOM 1843 C C . VAL B 1 80 ? 5.016 -30.406 0.898 1 97.5 80 VAL B C 1
ATOM 1845 O O . VAL B 1 80 ? 5.77 -29.828 0.111 1 97.5 80 VAL B O 1
ATOM 1848 N N . ARG B 1 81 ? 5.348 -30.812 2.064 1 95.25 81 ARG B N 1
ATOM 1849 C CA . ARG B 1 81 ? 6.738 -30.766 2.504 1 95.25 81 ARG B CA 1
ATOM 1850 C C . ARG B 1 81 ? 7.414 -32.125 2.318 1 95.25 81 ARG B C 1
ATOM 1852 O O . ARG B 1 81 ? 6.844 -33.156 2.67 1 95.25 81 ARG B O 1
ATOM 1859 N N . LYS B 1 82 ? 8.523 -32.062 1.729 1 94.06 82 LYS B N 1
ATOM 1860 C CA . LYS B 1 82 ? 9.258 -33.312 1.529 1 94.06 82 LYS B CA 1
ATOM 1861 C C . LYS B 1 82 ? 10.719 -33.156 1.953 1 94.06 82 LYS B C 1
ATOM 1863 O O . LYS B 1 82 ? 11.32 -32.094 1.75 1 94.06 82 LYS B O 1
ATOM 1868 N N . HIS B 1 83 ? 11.234 -34.219 2.447 1 90.5 83 HIS B N 1
ATOM 1869 C CA . HIS B 1 83 ? 12.656 -34.25 2.787 1 90.5 83 HIS B CA 1
ATOM 1870 C C . HIS B 1 83 ? 13.523 -34.281 1.531 1 90.5 83 HIS B C 1
ATOM 1872 O O . HIS B 1 83 ? 13.188 -34.969 0.563 1 90.5 83 HIS B O 1
ATOM 1878 N N . ASP B 1 84 ? 14.547 -33.5 1.605 1 83.62 84 ASP B N 1
ATOM 1879 C CA . ASP B 1 84 ? 15.508 -33.531 0.502 1 83.62 84 ASP B CA 1
ATOM 1880 C C . ASP B 1 84 ? 16.203 -34.875 0.403 1 83.62 84 ASP B C 1
ATOM 1882 O O . ASP B 1 84 ? 16.562 -35.469 1.421 1 83.62 84 ASP B O 1
ATOM 1886 N N . GLU B 1 85 ? 16.281 -35.375 -0.823 1 80.19 85 GLU B N 1
ATOM 1887 C CA . GLU B 1 85 ? 16.875 -36.688 -1.058 1 80.19 85 GLU B CA 1
ATOM 1888 C C . GLU B 1 85 ? 18.359 -36.688 -0.728 1 80.19 85 GLU B C 1
ATOM 1890 O O . GLU B 1 85 ? 18.922 -37.688 -0.314 1 80.19 85 GLU B O 1
ATOM 1895 N N . ILE B 1 86 ? 18.984 -35.625 -0.953 1 83.62 86 ILE B N 1
ATOM 1896 C CA . ILE B 1 86 ? 20.422 -35.5 -0.798 1 83.62 86 ILE B CA 1
ATOM 1897 C C . ILE B 1 86 ? 20.766 -35.125 0.642 1 83.62 86 ILE B C 1
ATOM 1899 O O . ILE B 1 86 ? 21.688 -35.688 1.241 1 83.62 86 ILE B O 1
ATOM 1903 N N . ASP B 1 87 ? 20.062 -34.188 1.138 1 83.88 87 ASP B N 1
ATOM 1904 C CA . ASP B 1 87 ? 20.25 -33.719 2.504 1 83.88 87 ASP B CA 1
ATOM 1905 C C . ASP B 1 87 ? 18.984 -33.875 3.326 1 83.88 87 ASP B C 1
ATOM 1907 O O . ASP B 1 87 ? 18.062 -33.094 3.217 1 83.88 87 ASP B O 1
ATOM 1911 N N . SER B 1 88 ? 18.922 -34.906 4.098 1 80.62 88 SER B N 1
ATOM 1912 C CA . SER B 1 88 ? 17.719 -35.281 4.848 1 80.62 88 SER B CA 1
ATOM 1913 C C . SER B 1 88 ? 17.344 -34.188 5.852 1 80.62 88 SER B C 1
ATOM 1915 O O . SER B 1 88 ? 16.219 -34.156 6.348 1 80.62 88 SER B O 1
ATOM 1917 N N . ARG B 1 89 ? 18.219 -33.281 6.094 1 82.12 89 ARG B N 1
ATOM 1918 C CA . ARG B 1 89 ? 17.953 -32.219 7.066 1 82.12 89 ARG B CA 1
ATOM 1919 C C . ARG B 1 89 ? 17.219 -31.062 6.422 1 82.12 89 ARG B C 1
ATOM 1921 O O . ARG B 1 89 ? 16.672 -30.203 7.117 1 82.12 89 ARG B O 1
ATOM 1928 N N . VAL B 1 90 ? 17.219 -31.234 5.129 1 87.5 90 VAL B N 1
ATOM 1929 C CA . VAL B 1 90 ? 16.609 -30.125 4.41 1 87.5 90 VAL B CA 1
ATOM 1930 C C . VAL B 1 90 ? 15.195 -30.516 3.973 1 87.5 90 VAL B C 1
ATOM 1932 O O . VAL B 1 90 ? 14.992 -31.578 3.389 1 87.5 90 VAL B O 1
ATOM 1935 N N . ASN B 1 91 ? 14.25 -29.703 4.422 1 91.75 91 ASN B N 1
ATOM 1936 C CA . ASN B 1 91 ? 12.875 -29.875 3.955 1 91.75 91 ASN B CA 1
ATOM 1937 C C . ASN B 1 91 ? 12.539 -28.906 2.82 1 91.75 91 ASN B C 1
ATOM 1939 O O . ASN B 1 91 ? 12.844 -27.719 2.904 1 91.75 91 ASN B O 1
ATOM 1943 N N . ARG B 1 92 ? 11.992 -29.469 1.767 1 95.94 92 ARG B N 1
ATOM 1944 C CA . ARG B 1 92 ? 11.602 -28.656 0.623 1 95.94 92 ARG B CA 1
ATOM 1945 C C . ARG B 1 92 ? 10.086 -28.625 0.456 1 95.94 92 ARG B C 1
ATOM 1947 O O . ARG B 1 92 ? 9.398 -29.562 0.855 1 95.94 92 ARG B O 1
ATOM 1954 N N . ILE B 1 93 ? 9.648 -27.547 -0.091 1 97.38 93 ILE B N 1
ATOM 1955 C CA . ILE B 1 93 ? 8.219 -27.328 -0.29 1 97.38 93 ILE B CA 1
ATOM 1956 C C . ILE B 1 93 ? 7.867 -27.516 -1.765 1 97.38 93 ILE B C 1
ATOM 1958 O O . ILE B 1 93 ? 8.445 -26.875 -2.635 1 97.38 93 ILE B O 1
ATOM 1962 N N . TYR B 1 94 ? 6.926 -28.422 -2.004 1 97.19 94 TYR B N 1
ATOM 1963 C CA . TYR B 1 94 ? 6.516 -28.719 -3.373 1 97.19 94 TYR B CA 1
ATOM 1964 C C . TYR B 1 94 ? 5.031 -28.422 -3.57 1 97.19 94 TYR B C 1
ATOM 1966 O O . TYR B 1 94 ? 4.238 -28.562 -2.637 1 97.19 94 TYR B O 1
ATOM 1974 N N . LEU B 1 95 ? 4.754 -28.078 -4.793 1 97.75 95 LEU B N 1
ATOM 1975 C CA . LEU B 1 95 ? 3.354 -27.922 -5.16 1 97.75 95 LEU B CA 1
ATOM 1976 C C . LEU B 1 95 ? 2.67 -29.266 -5.332 1 97.75 95 LEU B C 1
ATOM 1978 O O . LEU B 1 95 ? 3.27 -30.203 -5.855 1 97.75 95 LEU B O 1
ATOM 1982 N N . THR B 1 96 ? 1.426 -29.359 -4.883 1 97.5 96 THR B N 1
ATOM 1983 C CA . THR B 1 96 ? 0.563 -30.453 -5.312 1 97.5 96 THR B CA 1
ATOM 1984 C C . THR B 1 96 ? -0.044 -30.156 -6.68 1 97.5 96 THR B C 1
ATOM 1986 O O . THR B 1 96 ? 0.188 -29.094 -7.25 1 97.5 96 THR B O 1
ATOM 1989 N N . LEU B 1 97 ? -0.821 -31.141 -7.23 1 96 97 LEU B N 1
ATOM 1990 C CA . LEU B 1 97 ? -1.531 -30.922 -8.484 1 96 97 LEU B CA 1
ATOM 1991 C C . LEU B 1 97 ? -2.531 -29.781 -8.344 1 96 97 LEU B C 1
ATOM 1993 O O . LEU B 1 97 ? -2.654 -28.938 -9.234 1 96 97 LEU B O 1
ATOM 1997 N N . GLU B 1 98 ? -3.127 -29.766 -7.203 1 94.81 98 GLU B N 1
ATOM 1998 C CA . GLU B 1 98 ? -4.102 -28.703 -6.93 1 94.81 98 GLU B CA 1
ATOM 1999 C C . GLU B 1 98 ? -3.426 -27.344 -6.805 1 94.81 98 GLU B C 1
ATOM 2001 O O . GLU B 1 98 ? -3.955 -26.344 -7.277 1 94.81 98 GLU B O 1
ATOM 2006 N N . GLY B 1 99 ? -2.24 -27.344 -6.18 1 95.19 99 GLY B N 1
ATOM 2007 C CA . GLY B 1 99 ? -1.483 -26.109 -6.051 1 95.19 99 GLY B CA 1
ATOM 2008 C C . GLY B 1 99 ? -1.002 -25.578 -7.383 1 95.19 99 GLY B C 1
ATOM 2009 O O . GLY B 1 99 ? -1.011 -24.359 -7.602 1 95.19 99 GLY B O 1
ATOM 2010 N N . ALA B 1 100 ? -0.702 -26.469 -8.258 1 94.94 100 ALA B N 1
ATOM 2011 C CA . ALA B 1 100 ? -0.239 -26.078 -9.586 1 94.94 100 ALA B CA 1
ATOM 2012 C C . ALA B 1 100 ? -1.386 -25.531 -10.422 1 94.94 100 ALA B C 1
ATOM 2014 O O . ALA B 1 100 ? -1.202 -24.562 -11.18 1 94.94 100 ALA B O 1
ATOM 2015 N N . LYS B 1 101 ? -2.523 -26.0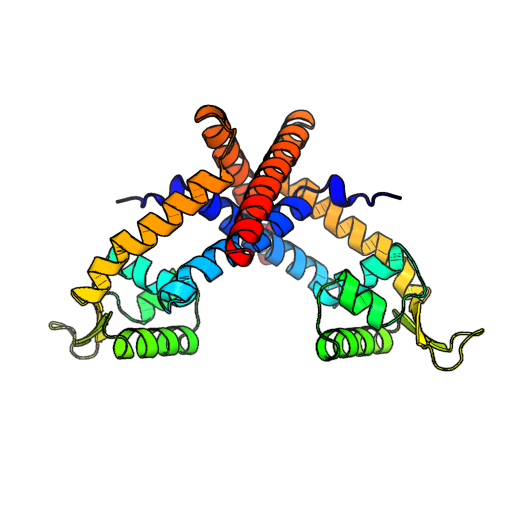62 -10.242 1 92.62 101 LYS B N 1
ATOM 2016 C CA . LYS B 1 101 ? -3.699 -25.641 -11 1 92.62 101 LYS B CA 1
ATOM 2017 C C . LYS B 1 101 ? -4.121 -24.234 -10.625 1 92.62 101 LYS B C 1
ATOM 2019 O O . LYS B 1 101 ? -4.707 -23.516 -11.438 1 92.62 101 LYS B O 1
ATOM 2024 N N . LEU B 1 102 ? -3.758 -23.844 -9.461 1 92.75 102 LEU B N 1
ATOM 2025 C CA . LEU B 1 102 ? -4.152 -22.531 -8.969 1 92.75 102 LEU B CA 1
ATOM 2026 C C . LEU B 1 102 ? -3.447 -21.422 -9.742 1 92.75 102 LEU B C 1
ATOM 2028 O O . LEU B 1 102 ? -3.92 -20.281 -9.781 1 92.75 102 LEU B O 1
ATOM 2032 N N . GLU B 1 103 ? -2.361 -21.781 -10.328 1 91.81 103 GLU B N 1
ATOM 2033 C CA . GLU B 1 103 ? -1.597 -20.781 -11.062 1 91.81 103 GLU B CA 1
ATOM 2034 C C . GLU B 1 103 ? -2.451 -20.109 -12.141 1 91.81 103 GLU B C 1
ATOM 2036 O O . GLU B 1 103 ? -2.467 -18.891 -12.258 1 91.81 103 GLU B O 1
ATOM 2041 N N . LYS B 1 104 ? -3.143 -20.938 -12.844 1 90.62 104 LYS B N 1
ATOM 2042 C CA . LYS B 1 104 ? -3.979 -20.422 -13.922 1 90.62 104 LYS B CA 1
ATOM 2043 C C . LYS B 1 104 ? -5.078 -19.516 -13.367 1 90.62 104 LYS B C 1
ATOM 2045 O O . LYS B 1 104 ? -5.391 -18.469 -13.961 1 90.62 104 LYS B O 1
ATOM 2050 N N . LEU B 1 105 ? -5.605 -19.953 -12.289 1 89.31 105 LEU B N 1
ATOM 2051 C CA . LEU B 1 105 ? -6.66 -19.172 -11.656 1 89.31 105 LEU B CA 1
ATOM 2052 C C . LEU B 1 105 ? -6.133 -17.812 -11.203 1 89.31 105 LEU B C 1
ATOM 2054 O O . LEU B 1 105 ? -6.758 -16.781 -11.461 1 89.31 105 LEU B O 1
ATOM 2058 N N . CYS B 1 106 ? -5.043 -17.812 -10.547 1 89.38 106 CYS B N 1
ATOM 2059 C CA . CYS B 1 106 ? -4.469 -16.578 -10.031 1 89.38 106 CYS B CA 1
ATOM 2060 C C . CYS B 1 106 ? -4.043 -15.656 -11.172 1 89.38 106 CYS B C 1
ATOM 2062 O O . CYS B 1 106 ? -4.215 -14.438 -11.094 1 89.38 106 CYS B O 1
ATOM 2064 N N . HIS B 1 107 ? -3.596 -16.219 -12.219 1 87.81 107 HIS B N 1
ATOM 2065 C CA . HIS B 1 107 ? -3.254 -15.438 -13.398 1 87.81 107 HIS B CA 1
ATOM 2066 C C . HIS B 1 107 ? -4.5 -14.805 -14.016 1 87.81 107 HIS B C 1
ATOM 2068 O O . HIS B 1 107 ? -4.449 -13.68 -14.516 1 87.81 107 HIS B O 1
ATOM 2074 N N . GLY B 1 108 ? -5.539 -15.578 -14.023 1 89.75 108 GLY B N 1
ATOM 2075 C CA . GLY B 1 108 ? -6.809 -15.047 -14.492 1 89.75 108 GLY B CA 1
ATOM 2076 C C . GLY B 1 108 ? -7.281 -13.844 -13.695 1 89.75 108 GLY B C 1
ATOM 2077 O O . GLY B 1 108 ? -7.773 -12.867 -14.273 1 89.75 108 GLY B O 1
ATOM 2078 N N . ILE B 1 109 ? -7.113 -13.914 -12.453 1 89.31 109 ILE B N 1
ATOM 2079 C CA . ILE B 1 109 ? -7.492 -12.812 -11.578 1 89.31 109 ILE B CA 1
ATOM 2080 C C . ILE B 1 109 ? -6.652 -11.586 -11.906 1 89.31 109 ILE B C 1
ATOM 2082 O O . ILE B 1 109 ? -7.18 -10.477 -12.039 1 89.31 109 ILE B O 1
ATOM 2086 N N . ILE B 1 110 ? -5.375 -11.797 -12.078 1 88.38 110 ILE B N 1
ATOM 2087 C CA . ILE B 1 110 ? -4.461 -10.703 -12.383 1 88.38 110 ILE B CA 1
ATOM 2088 C C . ILE B 1 110 ? -4.84 -10.07 -13.727 1 88.38 110 ILE B C 1
ATOM 2090 O O . ILE B 1 110 ? -4.898 -8.844 -13.852 1 88.38 110 ILE B O 1
ATOM 2094 N N . ASN B 1 111 ? -5.109 -10.898 -14.625 1 89.69 111 ASN B N 1
ATOM 2095 C CA . ASN B 1 111 ? -5.496 -10.406 -15.938 1 89.69 111 ASN B CA 1
ATOM 2096 C C . ASN B 1 111 ? -6.762 -9.555 -15.875 1 89.69 111 ASN B C 1
ATOM 2098 O O . ASN B 1 111 ? -6.863 -8.523 -16.547 1 89.69 111 ASN B O 1
ATOM 2102 N N . GLU B 1 112 ? -7.684 -9.977 -15.141 1 90.5 112 GLU B N 1
ATOM 2103 C CA . GLU B 1 112 ? -8.922 -9.227 -14.969 1 90.5 112 GLU B CA 1
ATOM 2104 C C . GLU B 1 112 ? -8.664 -7.867 -14.32 1 90.5 112 GLU B C 1
ATOM 2106 O O . GLU B 1 112 ? -9.234 -6.855 -14.734 1 90.5 112 GLU B O 1
ATOM 2111 N N . ILE B 1 113 ? -7.867 -7.895 -13.383 1 90.06 113 ILE B N 1
ATOM 2112 C CA . ILE B 1 113 ? -7.531 -6.66 -12.68 1 90.06 113 ILE B CA 1
ATOM 2113 C C . ILE B 1 113 ? -6.812 -5.703 -13.625 1 90.06 113 ILE B C 1
ATOM 2115 O O . ILE B 1 113 ? -7.16 -4.523 -13.703 1 90.06 113 ILE B O 1
ATOM 2119 N N . GLU B 1 114 ? -5.848 -6.219 -14.328 1 92.56 114 GLU B N 1
ATOM 2120 C CA . GLU B 1 114 ? -5.094 -5.406 -15.281 1 92.56 114 GLU B CA 1
ATOM 2121 C C . GLU B 1 114 ? -6.012 -4.812 -16.344 1 92.56 114 GLU B C 1
ATOM 2123 O O . GLU B 1 114 ? -5.855 -3.648 -16.719 1 92.56 114 GLU B O 1
ATOM 2128 N N . LYS B 1 115 ? -6.934 -5.613 -16.766 1 92.75 115 LYS B N 1
ATOM 2129 C CA . LYS B 1 115 ? -7.895 -5.129 -17.75 1 92.75 115 LYS B CA 1
ATOM 2130 C C . LYS B 1 115 ? -8.742 -3.996 -17.188 1 92.75 115 LYS B C 1
ATOM 2132 O O . LYS B 1 115 ? -8.992 -2.998 -17.859 1 92.75 115 LYS B O 1
ATOM 2137 N N . THR B 1 116 ? -9.133 -4.137 -16 1 93.12 116 THR B N 1
ATOM 2138 C CA . THR B 1 116 ? -9.953 -3.131 -15.336 1 93.12 116 THR B CA 1
ATOM 2139 C C . THR B 1 116 ? -9.18 -1.826 -15.164 1 93.12 116 THR B C 1
ATOM 2141 O O . THR B 1 116 ? -9.664 -0.758 -15.539 1 93.12 116 THR B O 1
ATOM 2144 N N . ILE B 1 117 ? -7.965 -1.94 -14.672 1 93.12 117 ILE B N 1
ATOM 2145 C CA . ILE B 1 117 ? -7.188 -0.753 -14.336 1 93.12 117 ILE B CA 1
ATOM 2146 C C . ILE B 1 117 ? -6.734 -0.047 -15.609 1 93.12 117 ILE B C 1
ATOM 2148 O O . ILE B 1 117 ? -6.602 1.179 -15.633 1 93.12 117 ILE B O 1
ATOM 2152 N N . SER B 1 118 ? -6.59 -0.793 -16.688 1 94.12 118 SER B N 1
ATOM 2153 C CA . SER B 1 118 ? -6.059 -0.233 -17.922 1 94.12 118 SER B CA 1
ATOM 2154 C C . SER B 1 118 ? -7.18 0.193 -18.859 1 94.12 118 SER B C 1
ATOM 2156 O O . SER B 1 118 ? -6.922 0.591 -20 1 94.12 118 SER B O 1
ATOM 2158 N N . ASP B 1 119 ? -8.367 0.073 -18.391 1 94.75 119 ASP B N 1
ATOM 2159 C CA . ASP B 1 119 ? -9.5 0.455 -19.234 1 94.75 119 ASP B CA 1
ATOM 2160 C C . ASP B 1 119 ? -9.344 1.886 -19.75 1 94.75 119 ASP B C 1
ATOM 2162 O O . ASP B 1 119 ? -9.07 2.801 -18.969 1 94.75 119 ASP B O 1
ATOM 2166 N N . GLY B 1 120 ? -9.469 2.078 -21.062 1 95.38 120 GLY B N 1
ATOM 2167 C CA . GLY B 1 120 ? -9.383 3.4 -21.656 1 95.38 120 GLY B CA 1
ATOM 2168 C C . GLY B 1 120 ? -7.969 3.818 -22 1 95.38 120 GLY B C 1
ATOM 2169 O O . GLY B 1 120 ? -7.734 4.949 -22.438 1 95.38 120 GLY B O 1
ATOM 2170 N N . PHE B 1 121 ? -7.051 2.945 -21.797 1 96.5 121 PHE B N 1
ATOM 2171 C CA . PHE B 1 121 ? -5.66 3.229 -22.125 1 96.5 121 PHE B CA 1
ATOM 2172 C C . PHE B 1 121 ? -5.23 2.438 -23.359 1 96.5 121 PHE B C 1
ATOM 2174 O O . PHE B 1 121 ? -5.656 1.296 -23.547 1 96.5 121 PHE B O 1
ATOM 2181 N N . THR B 1 122 ? -4.402 3.064 -24.188 1 95.94 122 THR B N 1
ATOM 2182 C CA . THR B 1 122 ? -3.764 2.33 -25.266 1 95.94 122 THR B CA 1
ATOM 2183 C C . THR B 1 122 ? -2.574 1.525 -24.75 1 95.94 122 THR B C 1
ATOM 2185 O O . THR B 1 122 ? -2.059 1.799 -23.672 1 95.94 122 THR B O 1
ATOM 2188 N N . CYS B 1 123 ? -2.168 0.599 -25.547 1 93.06 123 CYS B N 1
ATOM 2189 C CA . CYS B 1 123 ? -1.008 -0.204 -25.188 1 93.06 123 CYS B CA 1
ATOM 2190 C C . CYS B 1 123 ? 0.225 0.671 -25 1 93.06 123 CYS B C 1
ATOM 2192 O O . CYS B 1 123 ? 1.03 0.435 -24.094 1 93.06 123 CYS B O 1
ATOM 2194 N N . ASP B 1 124 ? 0.304 1.67 -25.766 1 95.25 124 ASP B N 1
ATOM 2195 C CA . ASP B 1 124 ? 1.451 2.568 -25.688 1 95.25 124 ASP B CA 1
ATOM 2196 C C . ASP B 1 124 ? 1.412 3.395 -24.406 1 95.25 124 ASP B C 1
ATOM 2198 O O . ASP B 1 124 ? 2.445 3.605 -23.766 1 95.25 124 ASP B O 1
ATOM 2202 N N . GLU B 1 125 ? 0.276 3.846 -24.047 1 95.25 125 GLU B N 1
ATOM 2203 C CA . GLU B 1 125 ? 0.12 4.602 -22.812 1 95.25 125 GLU B CA 1
ATOM 2204 C C . GLU B 1 125 ? 0.494 3.758 -21.594 1 95.25 125 GLU B C 1
ATOM 2206 O O . GLU B 1 125 ? 1.147 4.246 -20.672 1 95.25 125 GLU B O 1
ATOM 2211 N N . ILE B 1 126 ? 0.156 2.488 -21.688 1 94.25 126 ILE B N 1
ATOM 2212 C CA . ILE B 1 126 ? 0.437 1.578 -20.578 1 94.25 126 ILE B CA 1
ATOM 2213 C C . ILE B 1 126 ? 1.942 1.354 -20.469 1 94.25 126 ILE B C 1
ATOM 2215 O O . ILE B 1 126 ? 2.498 1.382 -19.359 1 94.25 126 ILE B O 1
ATOM 2219 N N . LYS B 1 127 ? 2.545 1.206 -21.531 1 93.94 127 LYS B N 1
ATOM 2220 C CA . LYS B 1 127 ? 3.992 1.012 -21.531 1 93.94 127 LYS B CA 1
ATOM 2221 C C . LYS B 1 127 ? 4.711 2.223 -20.953 1 93.94 127 LYS B C 1
ATOM 2223 O O . LYS B 1 127 ? 5.656 2.072 -20.172 1 93.94 127 LYS B O 1
ATOM 2228 N N . ILE B 1 128 ? 4.277 3.393 -21.328 1 95.19 128 ILE B N 1
ATOM 2229 C CA . ILE B 1 128 ? 4.859 4.625 -20.812 1 95.19 128 ILE B CA 1
ATOM 2230 C C . ILE B 1 128 ? 4.621 4.715 -19.297 1 95.19 128 ILE B C 1
ATOM 2232 O O . ILE B 1 128 ? 5.531 5.055 -18.547 1 95.19 128 ILE B O 1
ATOM 2236 N N . PHE B 1 129 ? 3.443 4.355 -18.906 1 95.75 129 PHE B N 1
ATOM 2237 C CA . PHE B 1 129 ? 3.086 4.422 -17.5 1 95.75 129 PHE B CA 1
ATOM 2238 C C . PHE B 1 129 ? 3.969 3.492 -16.672 1 95.75 129 PHE B C 1
ATOM 2240 O O . PHE B 1 129 ? 4.488 3.889 -15.625 1 95.75 129 PHE B O 1
ATOM 2247 N N . ILE B 1 130 ? 4.129 2.307 -17.156 1 94.81 130 ILE B N 1
ATOM 2248 C CA . ILE B 1 130 ? 4.957 1.33 -16.453 1 94.81 130 ILE B CA 1
ATOM 2249 C C . ILE B 1 130 ? 6.406 1.812 -16.422 1 94.81 130 ILE B C 1
ATOM 2251 O O . ILE B 1 130 ? 7.066 1.734 -15.383 1 94.81 130 ILE B O 1
ATOM 2255 N N . ALA B 1 131 ? 6.863 2.373 -17.484 1 95.31 131 ALA B N 1
ATOM 2256 C CA . ALA B 1 131 ? 8.227 2.887 -17.547 1 95.31 131 ALA B CA 1
ATOM 2257 C C . ALA B 1 131 ? 8.438 4.016 -16.547 1 95.31 131 ALA B C 1
ATOM 2259 O O . ALA B 1 131 ? 9.477 4.078 -15.875 1 95.31 131 ALA B O 1
ATOM 2260 N N . TRP B 1 132 ? 7.5 4.898 -16.469 1 96.25 132 TRP B N 1
ATOM 2261 C CA . TRP B 1 132 ? 7.586 6.016 -15.531 1 96.25 132 TRP B CA 1
ATOM 2262 C C . TRP B 1 132 ? 7.52 5.523 -14.086 1 96.25 132 TRP B C 1
ATOM 2264 O O . TRP B 1 132 ? 8.234 6.031 -13.219 1 96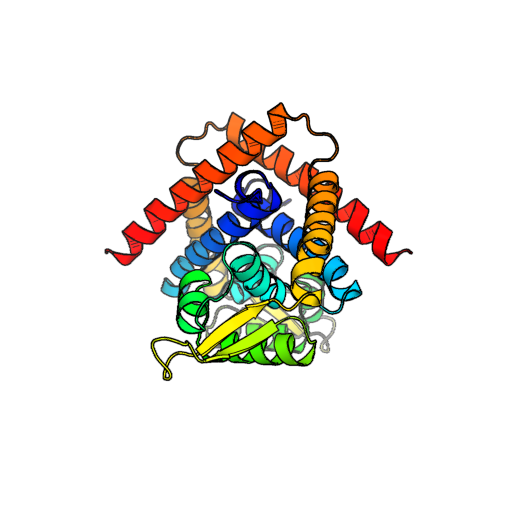.25 132 TRP B O 1
ATOM 2274 N N . THR B 1 133 ? 6.664 4.531 -13.805 1 96 133 THR B N 1
ATOM 2275 C CA . THR B 1 133 ? 6.578 3.947 -12.477 1 96 133 THR B CA 1
ATOM 2276 C C . THR B 1 133 ? 7.906 3.312 -12.07 1 96 133 THR B C 1
ATOM 2278 O O . THR B 1 133 ? 8.375 3.494 -10.945 1 96 133 THR B O 1
ATOM 2281 N N . LYS B 1 134 ? 8.539 2.652 -13.016 1 94.06 134 LYS B N 1
ATOM 2282 C CA . LYS B 1 134 ? 9.844 2.049 -12.773 1 94.06 134 LYS B CA 1
ATOM 2283 C C . LYS B 1 134 ? 10.891 3.113 -12.461 1 94.06 134 LYS B C 1
ATOM 2285 O O . LYS B 1 134 ? 11.727 2.93 -11.57 1 94.06 134 LYS B O 1
ATOM 2290 N N . LYS B 1 135 ? 10.852 4.145 -13.195 1 95.19 135 LYS B N 1
ATOM 2291 C CA . LYS B 1 135 ? 11.781 5.25 -12.969 1 95.19 135 LYS B CA 1
ATOM 2292 C C . LYS B 1 135 ? 11.586 5.852 -11.578 1 95.19 135 LYS B C 1
ATOM 2294 O O . LYS B 1 135 ? 12.555 6.125 -10.875 1 95.19 135 LYS B O 1
ATOM 2299 N N . MET B 1 136 ? 10.352 6.016 -11.156 1 94.69 136 MET B N 1
ATOM 2300 C CA . MET B 1 136 ? 10.047 6.539 -9.828 1 94.69 136 MET B CA 1
ATOM 2301 C C . MET B 1 136 ? 10.531 5.582 -8.742 1 94.69 136 MET B C 1
ATOM 2303 O O . MET B 1 136 ? 11.078 6.012 -7.727 1 94.69 136 MET B O 1
ATOM 2307 N N . HIS B 1 137 ? 10.312 4.336 -8.984 1 93.44 137 HIS B N 1
ATOM 2308 C CA . HIS B 1 137 ? 10.781 3.309 -8.062 1 93.44 137 HIS B CA 1
ATOM 2309 C C . HIS B 1 137 ? 12.297 3.373 -7.891 1 93.44 137 HIS B C 1
ATOM 2311 O O . HIS B 1 137 ? 12.797 3.305 -6.766 1 93.44 137 HIS B O 1
ATOM 2317 N N . LYS B 1 138 ? 12.984 3.537 -8.906 1 93.12 138 LYS B N 1
ATOM 2318 C CA . LYS B 1 138 ? 14.438 3.633 -8.875 1 93.12 138 LYS B CA 1
ATOM 2319 C C . LYS B 1 138 ? 14.891 4.879 -8.109 1 93.12 138 LYS B C 1
ATOM 2321 O O . LYS B 1 138 ? 15.875 4.836 -7.375 1 93.12 138 LYS B O 1
ATOM 2326 N N . ASN B 1 139 ? 14.195 5.969 -8.328 1 93.69 139 ASN B N 1
ATOM 2327 C CA . ASN B 1 139 ? 14.508 7.203 -7.617 1 93.69 139 ASN B CA 1
ATOM 2328 C C . ASN B 1 139 ? 14.422 7.016 -6.105 1 93.69 139 ASN B C 1
ATOM 2330 O O . ASN B 1 139 ? 15.258 7.527 -5.363 1 93.69 139 ASN B O 1
ATOM 2334 N N . ILE B 1 140 ? 13.438 6.285 -5.691 1 89.75 140 ILE B N 1
ATOM 2335 C CA . ILE B 1 140 ? 13.227 6.07 -4.262 1 89.75 140 ILE B CA 1
ATOM 2336 C C . ILE B 1 140 ? 14.305 5.141 -3.715 1 89.75 140 ILE B C 1
ATOM 2338 O O . ILE B 1 140 ? 14.836 5.367 -2.625 1 89.75 140 ILE B O 1
ATOM 2342 N N . CYS B 1 141 ? 14.633 4.109 -4.465 1 87.19 141 CYS B N 1
ATOM 2343 C CA . CYS B 1 141 ? 15.664 3.156 -4.062 1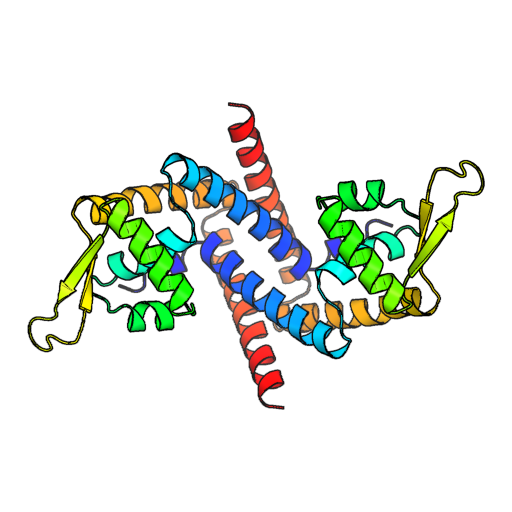 87.19 141 CYS B CA 1
ATOM 2344 C C . CYS B 1 141 ? 17 3.854 -3.865 1 87.19 141 CYS B C 1
ATOM 2346 O O . CYS B 1 141 ? 17.75 3.52 -2.945 1 87.19 141 CYS B O 1
ATOM 2348 N N . LYS B 1 142 ? 17.25 4.734 -4.684 1 83.44 142 LYS B N 1
ATOM 2349 C CA . LYS B 1 142 ? 18.516 5.461 -4.617 1 83.44 142 LYS B CA 1
ATOM 2350 C C . LYS B 1 142 ? 18.594 6.316 -3.357 1 83.44 142 LYS B C 1
ATOM 2352 O O . LYS B 1 142 ? 19.672 6.453 -2.76 1 83.44 142 LYS B O 1
ATOM 2357 N N . ASN B 1 143 ? 17.516 6.832 -3.002 1 72.62 143 ASN B N 1
ATOM 2358 C CA . ASN B 1 143 ? 17.531 7.738 -1.856 1 72.62 143 ASN B CA 1
ATOM 2359 C C . ASN B 1 143 ? 17.375 6.977 -0.542 1 72.62 143 ASN B C 1
ATOM 2361 O O . ASN B 1 143 ? 17.797 7.461 0.511 1 72.62 143 ASN B O 1
ATOM 2365 N N . ASP B 1 144 ? 16.5 5.93 -0.437 1 64.81 144 ASP B N 1
ATOM 2366 C CA . ASP B 1 144 ? 16.422 5.102 0.763 1 64.81 144 ASP B CA 1
ATOM 2367 C C . ASP B 1 144 ? 17.797 4.535 1.119 1 64.81 144 ASP B C 1
ATOM 2369 O O . ASP B 1 144 ? 18.156 4.438 2.297 1 64.81 144 ASP B O 1
ATOM 2373 N N . ILE B 1 145 ? 18.562 4.082 0.121 1 55.91 145 ILE B N 1
ATOM 2374 C CA . ILE B 1 145 ? 19.922 3.604 0.345 1 55.91 145 ILE B CA 1
ATOM 2375 C C . ILE B 1 145 ? 20.781 4.738 0.894 1 55.91 145 ILE B C 1
ATOM 2377 O O . ILE B 1 145 ? 21.578 4.531 1.808 1 55.91 145 ILE B O 1
ATOM 2381 N N . LYS B 1 146 ? 20.734 5.773 0.228 1 49.88 146 LYS B N 1
ATOM 2382 C CA . LYS B 1 146 ? 21.625 6.824 0.711 1 49.88 146 LYS B CA 1
ATOM 2383 C C . LYS B 1 146 ? 21.281 7.227 2.141 1 49.88 146 LYS B C 1
ATOM 2385 O O . LYS B 1 146 ? 22.156 7.66 2.9 1 49.88 146 LYS B O 1
ATOM 2390 N N . SER B 1 147 ? 20.125 7.176 2.531 1 50.97 147 SER B N 1
ATOM 2391 C CA . SER B 1 147 ? 19.797 7.551 3.904 1 50.97 147 SER B CA 1
ATOM 2392 C C . SER B 1 147 ? 20.312 6.508 4.895 1 50.97 147 SER B C 1
ATOM 2394 O O . SER B 1 147 ? 20.625 6.832 6.043 1 50.97 147 SER B O 1
ATOM 2396 N N . ASN B 1 148 ? 20.188 5.168 4.656 1 47.41 148 ASN B N 1
ATOM 2397 C CA . ASN B 1 148 ? 20.781 4.164 5.535 1 47.41 148 ASN B CA 1
ATOM 2398 C C . ASN B 1 148 ? 22.297 4.254 5.539 1 47.41 148 ASN B C 1
ATOM 2400 O O . ASN B 1 148 ? 22.953 3.727 6.438 1 47.41 148 ASN B O 1
ATOM 2404 N N . LEU B 1 149 ? 22.906 4.609 4.562 1 39.41 149 LEU B N 1
ATOM 2405 C CA . LEU B 1 149 ? 24.359 4.715 4.57 1 39.41 149 LEU B CA 1
ATOM 2406 C C . LEU B 1 149 ? 24.812 5.996 5.262 1 39.41 149 LEU B C 1
ATOM 2408 O O . LEU B 1 149 ? 25.984 6.152 5.582 1 39.41 149 LEU B O 1
ATOM 2412 N N . LYS B 1 150 ? 23.984 6.918 5.723 1 36.84 150 LYS B N 1
ATOM 2413 C CA . LYS B 1 150 ? 24.531 8.016 6.512 1 36.84 150 LYS B CA 1
ATOM 2414 C C . LYS B 1 150 ? 24.188 7.855 7.988 1 36.84 150 LYS B C 1
ATOM 2416 O O . LYS B 1 150 ? 23.078 7.457 8.336 1 36.84 150 LYS B O 1
#

Secondary structure (DSSP, 8-state):
---GGGG-HHHHHHHHHHHHHHHHHHHHHTTT--HHHHHHHHHHHHSSSEEHHHHHHHHT--HHHHHHHHHHHHHTTSEEEEE-SS-TT-EEEEE-HHHHHHHHHHHHHHHHHHHHHTTT--HHHHHHHHHHHHHHHHHHHHHHHHHHH-/---GGGG-HHHHHHHHHHHHHHHHHHHHHTTT--HHHHHHHHHHHHSSSEEHHHHHHHHT--HHHHHHHHHHHHHTTSEEEEE-SS-TT-EEEEE-HHHHHHHHHHHHHHHHHHHHHTTT--HHHHHHHHHHHHHHHHHHHHHHHHHHH-

Sequence (300 aa):
MMGNEEMWIGYWLTKSVRLLNKFHDNKLQKYDLTSSQVAVLQKLWGEDGKTQKQLQENLGLTPASVSGILDTLANKGFIVRKHDEIDSRVNRIYLTLEGAKLEKLCHGIINEIEKTISDGFTCDEIKIFIAWTKKMHKNICKNDIKSNLKMMGNEEMWIGYWLTKSVRLLNKFHDNKLQKYDLTSSQVAVLQKLWGEDGKTQKQLQENLGLTPASVSGILDTLANKGFIVRKHDEIDSRVNRIYLTLEGAKLEKLCHGIINEIEKTISDGFTCDEIKIFIAWTKKMHKNICKNDIKSNLK

Organism: NCBI:txid1552

InterPro domains:
  IPR000835 MarR-type HTH domain [PF01047] (33-89)
  IPR000835 MarR-type HTH domain [PR00598] (50-66)
  IPR000835 MarR-type HTH domain [PR00598] (67-82)
  IPR000835 MarR-type HTH domain [PR00598] (86-102)
  IPR000835 MarR-type HTH domain [PR00598] (116-136)
  IPR000835 MarR-type HTH domain [PS50995] (1-138)
  IPR000835 MarR-type HTH domain [SM00347] (26-126)
  IPR036388 Winged helix-like DNA-binding domain superfamily [G3DSA:1.10.10.10] (5-140)
  IPR036390 Winged helix DNA-binding domain superfamily [SSF46785] (6-142)

Foldseek 3Di:
DPDPLVVDPVNVVVVVVVVLQVLLQVLVVVVPDGPVLVLLLVVCLVPNWAFLVRSCVVVVHDSVVSVVSLVVCVVVVQKDWDADPVHRVTITIGGDPNNNVCVVVSVVSVVVSCCVVCPPHDPVRVVVVVVVVVVVVVVVVVVVVVVVVD/DPDPLVVDPVNVVVVVVVVLQVLLQVLVVVVPDGPLLVLLLVVCLVPNWAFLVRSCVVVVHDSVVSVVSLVVCVVVVQKDWDADPVHRPTITIGGDPNNNVCVVVSVVSVVVSCCVVCPPHDPVRVVVVVVVVVVVVVVVVVVVVVVVVD

Nearest PDB structures (foldseek):
  6pcp-assembly2_C  TM=8.063E-01  e=1.125E-07  Bordetella pertussis
  7kua-assembly1_A-2  TM=7.910E-01  e=1.444E-07  Pseudomonas putida
  3bpx-assembly1_A  TM=8.028E-01  e=1.853E-07  unclassified
  6pco-assembly2_C  TM=7.401E-01  e=1.357E-07  Bordetella bronchiseptica
  7kfq-assembly1_A  TM=6.989E-01  e=2.235E-07  Variovorax paradoxus

Radius of gyration: 22.47 Å; Cα contacts (8 Å, |Δi|>4): 306; chains: 2; bounding box: 49×62×52 Å

pLDDT: mean 88.62, std 12.77, range [29.25, 98.06]